Protein AF-R0DVI8-F1 (afdb_monomer)

Organism: NCBI:txid1264675

Foldseek 3Di:
DVVVVVVVVVVVVVVVPPPPPDDDDDDDDDDDDDDDDDDDDDDDDDPDDDDDDDDDDPDPPPVPVVVVVVVVVVVVVVVVVVVVVVCVVVPPPDPDPPDDVVVVVLVVVVPDPPDDPVSVVVSVVVVVVVVVVVVVVVVVVVVVLVVLVVVLVVCCVVPVVSVVCPVVLVVVQVVCVVVVDHDRSVVSSVVVVVVCCVVVVDPDPPPDPPPPPPPPDDPPPPDDPPDDDDDDPVVVVVVVVVVDDD

Secondary structure (DSSP, 8-state):
-HHHHHHHHHHHHHTSS-----PPP------------------------------PPP--TTHHHHHHHHHHHHHHHHHHHHHHHHHHHHHS--------HHHHHHHHHHHSTT--HHHHHHHHHHHHHHHHHHHHHHHHHHHHHHHHHHHHHHTTTT-TTTHHHHHHHHHHHHHHHHTT----HHHHHHHHHHHHHHTTSSPPPP-PPPP---TT--TT--------S---HHHHHHHHHHT---

Solvent-accessible surface area (backbone atoms only — not comparable to full-atom values): 15916 Å² total; per-residue (Å²): 117,73,71,58,56,54,52,52,51,50,57,57,50,64,72,71,71,78,75,81,79,80,80,77,86,89,79,80,90,81,76,90,80,85,85,81,91,81,84,82,89,80,95,81,78,88,86,74,92,78,89,76,91,73,89,79,75,82,85,63,92,70,55,65,60,62,52,48,52,52,48,53,51,51,51,52,50,50,50,51,50,47,54,50,52,51,48,52,60,70,66,47,76,72,83,66,79,78,72,55,68,67,58,53,55,50,49,57,52,70,68,44,90,85,66,50,73,67,58,54,50,51,53,54,49,54,50,51,53,53,52,50,50,53,50,52,53,48,50,50,52,50,52,52,53,53,49,48,50,49,59,54,57,65,44,32,82,82,38,64,68,55,58,80,41,46,67,60,41,54,55,50,49,52,55,34,46,77,71,76,42,86,76,60,64,65,59,47,48,53,51,54,52,50,48,38,38,73,70,60,78,36,78,74,76,75,78,74,71,77,72,87,66,66,92,79,76,64,96,77,74,86,79,80,87,79,84,75,89,70,82,52,71,70,56,58,50,49,55,57,51,68,76,59,78,130

Radius of gyration: 39.24 Å; Cα contacts (8 Å, |Δi|>4): 41; chains: 1; bounding box: 116×64×96 Å

Structure (mmCIF, N/CA/C/O backbone):
data_AF-R0DVI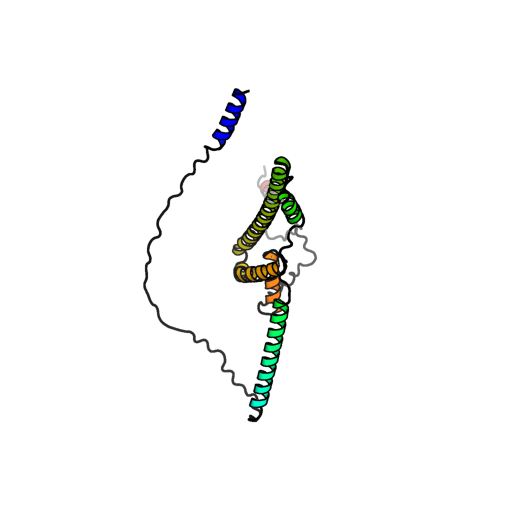8-F1
#
_entry.id   AF-R0DVI8-F1
#
loop_
_atom_site.group_PDB
_atom_site.id
_atom_site.type_symbol
_atom_site.label_atom_id
_atom_site.label_alt_id
_atom_site.label_comp_id
_atom_site.label_asym_id
_atom_site.label_entity_id
_atom_site.label_seq_id
_atom_site.pdbx_PDB_ins_code
_atom_site.Cartn_x
_atom_site.Cartn_y
_atom_site.Cartn_z
_atom_site.occupancy
_atom_site.B_iso_or_equiv
_atom_site.auth_seq_id
_atom_site.auth_comp_id
_atom_site.auth_asym_id
_atom_site.auth_atom_id
_atom_site.pdbx_PDB_model_num
ATOM 1 N N . MET A 1 1 ? 0.263 30.417 42.461 1.00 52.19 1 MET A N 1
ATOM 2 C CA . MET A 1 1 ? 0.107 29.578 41.246 1.00 52.19 1 MET A CA 1
ATOM 3 C C . MET A 1 1 ? -0.269 30.344 39.966 1.00 52.19 1 MET A C 1
ATOM 5 O O . MET A 1 1 ? 0.233 29.986 38.912 1.00 52.19 1 MET A O 1
ATOM 9 N N . LYS A 1 2 ? -1.039 31.446 40.017 1.00 59.38 2 LYS A N 1
ATOM 10 C CA . LYS A 1 2 ? -1.481 32.210 38.820 1.00 59.38 2 LYS A CA 1
ATOM 11 C C . LYS A 1 2 ? -0.360 32.821 37.943 1.00 59.38 2 LYS A C 1
ATOM 13 O O . LYS A 1 2 ? -0.555 33.028 36.753 1.00 59.38 2 LYS A O 1
ATOM 18 N N . LYS A 1 3 ? 0.832 33.076 38.503 1.00 60.03 3 LYS A N 1
ATOM 19 C CA . LYS A 1 3 ? 1.965 33.702 37.784 1.00 60.03 3 LYS A CA 1
ATOM 20 C C . LYS A 1 3 ? 2.716 32.742 36.847 1.00 60.03 3 LYS A C 1
ATOM 22 O O . LYS A 1 3 ? 3.300 33.192 35.868 1.00 60.03 3 LYS A O 1
ATOM 27 N N . TYR A 1 4 ? 2.680 31.438 37.125 1.00 67.00 4 TYR A N 1
ATOM 28 C CA . TYR A 1 4 ? 3.349 30.426 36.299 1.00 67.00 4 TYR A CA 1
ATOM 29 C C . TYR A 1 4 ? 2.488 30.025 35.099 1.00 67.00 4 TYR A C 1
ATOM 31 O O . TYR A 1 4 ? 3.003 29.944 33.991 1.00 67.00 4 TYR A O 1
ATOM 39 N N . ALA A 1 5 ? 1.168 29.923 35.287 1.00 68.75 5 ALA A N 1
ATOM 40 C CA . ALA A 1 5 ? 0.219 29.707 34.195 1.00 68.75 5 ALA A CA 1
ATOM 41 C C . ALA A 1 5 ? 0.246 30.852 33.163 1.00 68.75 5 ALA A C 1
ATOM 43 O O . ALA A 1 5 ? 0.249 30.600 31.965 1.00 68.75 5 ALA A O 1
ATOM 44 N N . SER A 1 6 ? 0.365 32.109 33.609 1.00 70.81 6 SER A N 1
ATOM 45 C CA . SER A 1 6 ? 0.463 33.267 32.706 1.00 70.81 6 SER A CA 1
ATOM 46 C C . SER A 1 6 ? 1.776 33.308 31.909 1.00 70.81 6 SER A C 1
ATOM 48 O O . SER A 1 6 ? 1.771 33.702 30.744 1.00 70.81 6 SER A O 1
ATOM 50 N N . LYS A 1 7 ? 2.893 32.854 32.497 1.00 70.62 7 LYS A N 1
ATOM 51 C CA . LYS A 1 7 ? 4.173 32.728 31.779 1.00 70.62 7 LYS A CA 1
ATOM 52 C C . LYS A 1 7 ? 4.150 31.588 30.762 1.00 70.62 7 LYS A C 1
ATOM 54 O O . LYS A 1 7 ? 4.656 31.777 29.664 1.00 70.62 7 LYS A O 1
ATOM 59 N N . LEU A 1 8 ? 3.524 30.458 31.093 1.00 68.44 8 LEU A N 1
ATOM 60 C CA . LEU A 1 8 ? 3.385 29.331 30.167 1.00 68.44 8 LEU A CA 1
ATOM 61 C C . LEU A 1 8 ? 2.460 29.680 28.990 1.00 68.44 8 LEU A C 1
ATOM 63 O O . LEU A 1 8 ? 2.779 29.374 27.848 1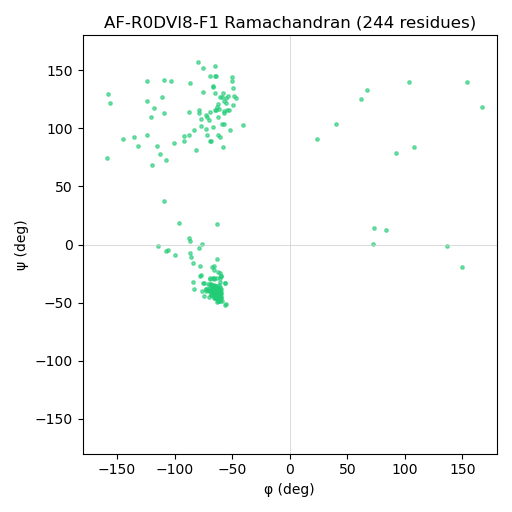.00 68.44 8 LEU A O 1
ATOM 67 N N . LEU A 1 9 ? 1.364 30.400 29.259 1.00 71.12 9 LEU A N 1
ATOM 68 C CA . LEU A 1 9 ? 0.431 30.862 28.231 1.00 71.12 9 LEU A CA 1
ATOM 69 C C . LEU A 1 9 ? 1.071 31.907 27.301 1.00 71.12 9 LEU A C 1
ATOM 71 O O . LEU A 1 9 ? 0.883 31.842 26.093 1.00 71.12 9 LEU A O 1
ATOM 75 N N . ARG A 1 10 ? 1.890 32.828 27.832 1.00 71.06 10 ARG A N 1
ATOM 76 C CA . ARG A 1 10 ? 2.669 33.764 26.999 1.00 71.06 10 ARG A CA 1
ATOM 77 C C . ARG A 1 10 ? 3.742 33.067 26.166 1.00 71.06 10 ARG A C 1
ATOM 79 O O . ARG A 1 10 ? 3.961 33.475 25.036 1.00 71.06 10 ARG A O 1
ATOM 86 N N . PHE A 1 11 ? 4.383 32.026 26.695 1.00 70.50 11 PHE A N 1
ATOM 87 C CA . PHE A 1 11 ? 5.390 31.263 25.954 1.00 70.50 11 PHE A CA 1
ATOM 88 C C . PHE A 1 11 ? 4.766 30.409 24.838 1.00 70.50 11 PHE A C 1
ATOM 90 O O . PHE A 1 11 ? 5.355 30.263 23.773 1.00 70.50 11 PHE A O 1
ATOM 97 N N . LEU A 1 12 ? 3.551 29.892 25.056 1.00 63.81 12 LEU A N 1
ATOM 98 C CA . LEU A 1 12 ? 2.782 29.169 24.041 1.00 63.81 12 LEU A CA 1
ATOM 99 C C . LEU A 1 12 ? 2.212 30.095 22.959 1.00 63.81 12 LEU A C 1
ATOM 101 O O . LEU A 1 12 ? 2.276 29.735 21.791 1.00 63.81 12 LEU A O 1
ATOM 105 N N . LEU A 1 13 ? 1.719 31.291 23.307 1.00 62.50 13 LEU A N 1
ATOM 106 C CA . LEU A 1 13 ? 1.221 32.244 22.303 1.00 62.50 13 LEU A CA 1
ATOM 107 C C . LEU A 1 13 ? 2.340 32.936 21.513 1.00 62.50 13 LEU A C 1
ATOM 109 O O . LEU A 1 13 ? 2.155 33.197 20.331 1.00 62.50 13 LEU A O 1
ATOM 113 N N . ALA A 1 14 ? 3.505 33.197 22.114 1.00 57.44 14 ALA A N 1
ATOM 114 C CA . ALA A 1 14 ? 4.636 33.794 21.396 1.00 57.44 14 ALA A CA 1
ATOM 115 C C . ALA A 1 14 ? 5.235 32.856 20.331 1.00 57.44 14 ALA A C 1
ATOM 117 O O . ALA A 1 14 ? 5.893 33.320 19.414 1.00 57.44 14 ALA A O 1
ATOM 118 N N . ARG A 1 15 ? 4.985 31.542 20.418 1.00 50.91 15 ARG A N 1
ATOM 119 C CA . ARG A 1 15 ? 5.426 30.568 19.407 1.00 50.91 15 ARG A CA 1
ATOM 120 C C . ARG A 1 15 ? 4.440 30.412 18.238 1.00 50.91 15 ARG A C 1
ATOM 122 O O . ARG A 1 15 ? 4.751 29.707 17.292 1.00 50.91 15 ARG A O 1
ATOM 129 N N . VAL A 1 16 ? 3.261 31.034 18.312 1.00 51.94 16 VAL A N 1
ATOM 130 C CA . VAL A 1 16 ? 2.183 30.898 17.312 1.00 51.94 16 VAL A CA 1
ATOM 131 C C . VAL A 1 16 ? 2.059 32.144 16.417 1.00 51.94 16 VAL A C 1
ATOM 133 O O . VAL A 1 16 ? 1.282 32.132 15.473 1.00 51.94 16 VAL A O 1
ATOM 136 N N . VAL A 1 17 ? 2.822 33.215 16.673 1.00 49.25 17 VAL A N 1
ATOM 137 C CA . VAL A 1 17 ? 2.653 34.514 15.982 1.00 49.25 17 VAL A CA 1
ATOM 138 C C . VAL A 1 17 ? 3.852 34.915 15.098 1.00 49.25 17 VAL A C 1
ATOM 140 O O . VAL A 1 17 ? 3.765 35.916 14.405 1.00 49.25 17 VAL A O 1
ATOM 143 N N . ASP A 1 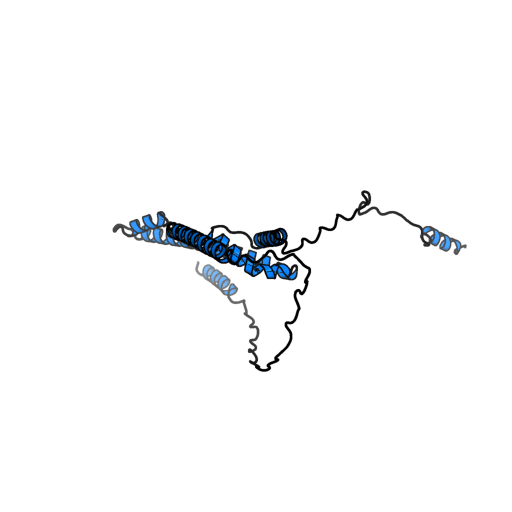18 ? 4.922 34.116 15.027 1.00 45.28 18 ASP A N 1
ATOM 144 C CA . ASP A 1 18 ? 6.109 34.401 14.189 1.00 45.28 18 ASP A CA 1
ATOM 145 C C . ASP A 1 18 ? 6.240 33.467 12.962 1.00 45.28 18 ASP A C 1
ATOM 147 O O . ASP A 1 18 ? 7.343 33.084 12.584 1.00 45.28 18 ASP A O 1
ATOM 151 N N . ASP A 1 19 ? 5.125 33.108 12.321 1.00 39.72 19 ASP A N 1
ATOM 152 C CA . ASP A 1 19 ? 5.135 32.637 10.926 1.00 39.72 19 ASP A CA 1
ATOM 153 C C . ASP A 1 19 ? 4.417 33.687 10.067 1.00 39.72 19 ASP A C 1
ATOM 155 O O . ASP A 1 19 ? 3.237 33.582 9.725 1.00 39.72 19 ASP A O 1
ATOM 159 N N . ASP A 1 20 ? 5.165 34.756 9.794 1.00 39.09 20 ASP A N 1
ATOM 160 C CA . ASP A 1 20 ? 4.888 35.776 8.788 1.00 39.09 20 ASP A CA 1
ATOM 161 C C . ASP A 1 20 ? 4.853 35.097 7.409 1.00 39.09 20 ASP A C 1
ATOM 163 O O . ASP A 1 20 ? 5.875 34.842 6.766 1.00 39.09 20 ASP A O 1
ATOM 167 N N . ALA A 1 21 ? 3.647 34.706 7.005 1.00 44.53 21 ALA A N 1
ATOM 168 C CA . ALA A 1 21 ? 3.348 34.164 5.693 1.00 44.53 21 ALA A CA 1
ATOM 169 C C . ALA A 1 21 ? 3.502 35.273 4.642 1.00 44.53 21 ALA A C 1
ATOM 171 O O . ALA A 1 21 ? 2.553 35.984 4.313 1.00 44.53 21 ALA A O 1
ATOM 172 N N . GLY A 1 22 ? 4.720 35.405 4.117 1.00 37.09 22 GLY A N 1
ATOM 173 C CA . GLY A 1 22 ? 5.004 36.152 2.899 1.00 37.09 22 GLY A CA 1
ATOM 174 C C . GLY A 1 22 ? 4.281 35.528 1.702 1.00 37.09 22 GLY A C 1
ATOM 175 O O . GLY A 1 22 ? 4.619 34.435 1.252 1.00 37.09 22 GLY A O 1
ATOM 176 N N . ASP A 1 23 ? 3.280 36.250 1.219 1.00 53.44 23 ASP A N 1
ATOM 177 C CA . ASP A 1 23 ? 2.459 35.995 0.035 1.00 53.44 23 ASP A CA 1
ATOM 178 C C . ASP A 1 23 ? 3.321 35.956 -1.252 1.00 53.44 23 ASP A C 1
ATOM 180 O O . ASP A 1 23 ? 4.062 36.914 -1.506 1.00 53.44 23 ASP A O 1
ATOM 184 N N . PRO A 1 24 ? 3.267 34.911 -2.103 1.00 52.34 24 PRO A N 1
ATOM 185 C CA . PRO A 1 24 ? 3.742 35.022 -3.477 1.00 52.34 24 PRO A CA 1
ATOM 186 C C . PRO A 1 24 ? 2.625 35.561 -4.398 1.00 52.34 24 PRO A C 1
ATOM 188 O O . PRO A 1 24 ? 1.472 35.144 -4.283 1.00 52.34 24 PRO A O 1
ATOM 191 N N . PRO A 1 25 ? 2.947 36.467 -5.340 1.00 46.59 25 PRO A N 1
ATOM 192 C CA . PRO A 1 25 ? 1.958 37.172 -6.147 1.00 46.59 25 PRO A CA 1
ATOM 193 C C . PRO A 1 25 ? 1.190 36.242 -7.094 1.00 46.59 25 PRO A C 1
ATOM 195 O O . PRO A 1 25 ? 1.761 35.401 -7.788 1.00 46.59 25 PRO A O 1
ATOM 198 N N . VAL A 1 26 ? -0.124 36.461 -7.135 1.00 49.66 26 VAL A N 1
ATOM 199 C CA . VAL A 1 26 ? -1.063 35.919 -8.118 1.00 49.66 26 VAL A CA 1
ATOM 200 C C . VAL A 1 26 ? -0.941 36.737 -9.402 1.00 49.66 26 VAL A C 1
ATOM 202 O O . VAL A 1 26 ? -1.290 37.915 -9.399 1.00 49.66 26 VAL A O 1
ATOM 205 N N . ASP A 1 27 ? -0.502 36.105 -10.491 1.00 51.53 27 ASP A N 1
ATOM 206 C CA . ASP A 1 27 ? -0.664 36.631 -11.851 1.00 51.53 27 ASP A CA 1
ATOM 207 C C . ASP A 1 27 ? -1.707 35.796 -12.627 1.00 51.53 27 ASP A C 1
ATOM 209 O O . ASP A 1 27 ? -1.787 34.574 -12.444 1.00 51.53 27 ASP A O 1
ATOM 213 N N . PRO A 1 28 ? -2.553 36.442 -13.451 1.00 56.09 28 PRO A N 1
ATOM 214 C CA . PRO A 1 28 ? -3.774 35.857 -14.006 1.00 56.09 28 PRO A CA 1
ATOM 215 C C . PRO A 1 28 ? -3.522 34.934 -15.215 1.00 56.09 28 PRO A C 1
ATOM 217 O O . PRO A 1 28 ? -2.538 35.109 -15.937 1.00 56.09 28 PRO A O 1
ATOM 220 N N . PRO A 1 29 ? -4.436 33.987 -15.516 1.00 47.09 29 PRO A N 1
ATOM 221 C CA . PRO A 1 29 ? -4.365 33.213 -16.749 1.00 47.09 29 PRO A CA 1
ATOM 222 C C . PRO A 1 29 ? -4.681 34.105 -17.957 1.00 47.09 29 PRO A C 1
ATOM 224 O O . PRO A 1 29 ? -5.803 34.588 -18.121 1.00 47.09 29 PRO A O 1
ATOM 227 N N . ALA A 1 30 ? -3.679 34.308 -18.811 1.00 43.53 30 ALA A N 1
ATOM 228 C CA . ALA A 1 30 ? -3.840 34.928 -20.115 1.00 43.53 30 ALA A CA 1
ATOM 229 C C . ALA A 1 30 ? -4.405 33.916 -21.126 1.00 43.53 30 ALA A C 1
ATOM 231 O O . ALA A 1 30 ? -3.756 32.940 -21.484 1.00 43.53 30 ALA A O 1
ATOM 232 N N . ASP A 1 31 ? -5.632 34.220 -21.532 1.00 43.03 31 ASP A N 1
ATOM 233 C CA . ASP A 1 31 ? -6.161 34.236 -22.895 1.00 43.03 31 ASP A CA 1
ATOM 234 C C . ASP A 1 31 ? -6.196 32.951 -23.745 1.00 43.03 31 ASP A C 1
ATOM 236 O O . ASP A 1 31 ? -5.214 32.272 -24.044 1.00 43.03 31 ASP A O 1
ATOM 240 N N . ILE A 1 32 ? -7.416 32.686 -24.199 1.00 49.09 32 ILE A N 1
ATOM 241 C CA . ILE A 1 32 ? -7.853 31.578 -25.029 1.00 49.09 32 ILE A CA 1
ATOM 242 C C . ILE A 1 32 ? -7.741 32.065 -26.477 1.00 49.09 32 ILE A C 1
ATOM 244 O O . ILE A 1 32 ? -8.684 32.614 -27.040 1.00 49.09 32 ILE A O 1
ATOM 248 N N . GLY A 1 33 ? -6.574 31.866 -27.086 1.00 37.00 33 GLY A N 1
ATOM 249 C CA . GLY A 1 33 ? -6.346 32.125 -28.506 1.00 37.00 33 GLY A CA 1
ATOM 250 C C . GLY A 1 33 ? -6.596 30.880 -29.351 1.00 37.00 33 GLY A C 1
ATOM 251 O O . GLY A 1 33 ? -5.701 30.064 -29.547 1.00 37.00 33 GLY A O 1
ATOM 252 N N . ALA A 1 34 ? -7.818 30.743 -29.861 1.00 46.94 34 ALA A N 1
ATOM 253 C CA . ALA A 1 34 ? -8.118 29.896 -31.008 1.00 46.94 34 ALA A CA 1
ATOM 254 C C . ALA A 1 34 ? -7.402 30.420 -32.271 1.00 46.94 34 ALA A C 1
ATOM 256 O O . ALA A 1 34 ? -7.317 31.635 -32.444 1.00 46.94 34 ALA A O 1
ATOM 257 N N . LEU A 1 35 ? -6.957 29.509 -33.154 1.00 41.72 35 LEU A N 1
ATOM 258 C CA . LEU A 1 35 ? -7.204 29.467 -34.616 1.00 41.72 35 LEU A CA 1
ATOM 259 C C . LEU A 1 35 ? -6.093 28.724 -35.395 1.00 41.72 35 LEU A C 1
ATOM 261 O O . LEU A 1 35 ? -4.909 28.939 -35.159 1.00 41.72 35 LEU A O 1
ATOM 265 N N . GLY A 1 36 ? -6.525 27.935 -36.389 1.00 35.38 36 GLY A N 1
ATOM 266 C CA . GLY A 1 36 ? -5.728 27.394 -37.505 1.00 35.38 36 GLY A CA 1
ATOM 267 C C . GLY A 1 36 ? -5.464 25.896 -37.369 1.00 35.38 36 GLY A C 1
ATOM 268 O O . GLY A 1 36 ? -4.503 25.502 -36.723 1.00 35.38 36 GLY A O 1
ATOM 269 N N . ASP A 1 37 ? -6.363 25.000 -37.781 1.00 43.91 37 ASP A N 1
ATOM 270 C CA . ASP A 1 37 ? -6.618 24.610 -39.183 1.00 43.91 37 ASP A CA 1
ATOM 271 C C . ASP A 1 37 ? -5.336 24.484 -40.021 1.00 43.91 37 ASP A C 1
ATOM 273 O O . ASP A 1 37 ? -4.719 25.471 -40.417 1.00 43.91 37 ASP A O 1
ATOM 277 N N . GLY A 1 38 ? -4.959 23.230 -40.251 1.00 38.12 38 GLY A N 1
ATOM 278 C CA . GLY A 1 38 ? -3.821 22.781 -41.036 1.00 38.12 38 GLY A CA 1
ATOM 279 C C . GLY A 1 38 ? -4.082 21.338 -41.449 1.00 38.12 38 GLY A C 1
ATOM 280 O O . GLY A 1 38 ? -3.576 20.397 -40.847 1.00 38.12 38 GLY A O 1
ATOM 281 N N . SER A 1 39 ? -4.976 21.198 -42.418 1.00 42.09 39 SER A N 1
ATOM 282 C CA . SER A 1 39 ? -5.258 20.000 -43.202 1.00 42.09 39 SER A CA 1
ATOM 283 C C . SER A 1 39 ? -4.012 19.333 -43.807 1.00 42.09 39 SER A C 1
ATOM 285 O O . SER A 1 39 ? -3.174 20.036 -44.367 1.00 42.09 39 SER A O 1
ATOM 287 N N . GLY A 1 40 ? -4.029 17.996 -43.867 1.00 37.16 40 GLY A N 1
ATOM 288 C CA . GLY A 1 40 ? -3.528 17.224 -45.017 1.00 37.16 40 GLY A CA 1
ATOM 289 C C . GLY A 1 40 ? -2.163 16.539 -44.878 1.00 37.16 40 GLY A C 1
ATOM 290 O O . GLY A 1 40 ? -1.225 17.149 -44.383 1.00 37.16 40 GLY A O 1
ATOM 291 N N . ASP A 1 41 ? -2.111 15.309 -45.413 1.00 37.84 41 ASP A N 1
ATOM 292 C CA . ASP A 1 41 ? -0.937 14.495 -45.797 1.00 37.84 41 ASP A CA 1
ATOM 293 C C . ASP A 1 41 ? -0.015 13.999 -44.668 1.00 37.84 41 ASP A C 1
ATOM 295 O O . ASP A 1 41 ? 0.383 14.739 -43.779 1.00 37.84 41 ASP A O 1
ATOM 299 N N . ASP A 1 42 ? 0.425 12.747 -44.576 1.00 41.34 42 ASP A N 1
ATOM 300 C CA . ASP A 1 42 ? 0.357 11.571 -45.440 1.00 41.34 42 ASP A CA 1
ATOM 301 C C . ASP A 1 42 ? 0.518 10.359 -44.506 1.00 41.34 42 ASP A C 1
ATOM 303 O O . ASP A 1 42 ? 1.512 10.247 -43.784 1.00 41.34 42 ASP A O 1
ATOM 307 N N . LEU A 1 43 ? -0.455 9.448 -44.490 1.00 49.03 43 LEU A N 1
ATOM 308 C CA . LEU A 1 43 ? -0.272 8.099 -43.948 1.00 49.03 43 LEU A CA 1
ATOM 309 C C . LEU A 1 43 ? -0.224 7.133 -45.128 1.00 49.03 43 LEU A C 1
ATOM 311 O O . LEU A 1 43 ? -1.173 6.391 -45.354 1.00 49.03 43 LEU A O 1
ATOM 315 N N . ASP A 1 44 ? 0.884 7.161 -45.862 1.00 44.97 44 ASP A N 1
ATOM 316 C CA . ASP A 1 44 ? 1.235 6.131 -46.836 1.00 44.97 44 ASP A CA 1
ATOM 317 C C . ASP A 1 44 ? 2.617 5.580 -46.477 1.00 44.97 44 ASP A C 1
ATOM 319 O O . ASP A 1 44 ? 3.655 6.129 -46.841 1.00 44.97 44 ASP A O 1
ATOM 323 N N . ASP A 1 45 ? 2.620 4.481 -45.722 1.00 40.66 45 ASP A N 1
ATOM 324 C CA . ASP A 1 45 ? 3.778 3.598 -45.612 1.00 40.66 45 ASP A CA 1
ATOM 325 C C . ASP A 1 45 ? 3.325 2.206 -46.102 1.00 40.66 45 ASP A C 1
ATOM 327 O O . ASP A 1 45 ? 2.482 1.566 -45.459 1.00 40.66 45 ASP A O 1
ATOM 331 N N . PRO A 1 46 ? 3.796 1.745 -47.278 1.00 45.28 46 PRO A N 1
ATOM 332 C CA . PRO A 1 46 ? 3.302 0.535 -47.921 1.00 45.28 46 PRO A CA 1
ATOM 333 C C . PRO A 1 46 ? 3.879 -0.712 -47.243 1.00 45.28 46 PRO A C 1
ATOM 335 O O . PRO A 1 46 ? 5.013 -1.126 -47.491 1.00 45.28 46 PRO A O 1
ATOM 338 N N . ILE A 1 47 ? 3.074 -1.366 -46.407 1.00 45.12 47 ILE A N 1
ATOM 339 C CA . ILE A 1 47 ? 3.368 -2.720 -45.933 1.00 45.12 47 ILE A CA 1
ATOM 340 C C . ILE A 1 47 ? 2.883 -3.723 -46.986 1.00 45.12 47 ILE A C 1
ATOM 342 O O . ILE A 1 47 ? 1.720 -4.112 -47.001 1.00 45.12 47 ILE A O 1
ATOM 346 N N . GLY A 1 48 ? 3.828 -4.180 -47.810 1.00 38.88 48 GLY A N 1
ATOM 347 C CA . GLY A 1 48 ? 3.923 -5.587 -48.206 1.00 38.88 48 GLY A CA 1
ATOM 348 C C . GLY A 1 48 ? 3.212 -6.011 -49.488 1.00 38.88 48 GLY A C 1
ATOM 349 O O . GLY A 1 48 ? 2.216 -6.721 -49.420 1.00 38.88 48 GLY A O 1
ATOM 350 N N . ASP A 1 49 ? 3.820 -5.714 -50.637 1.00 48.22 49 ASP A N 1
ATOM 351 C CA . ASP A 1 49 ? 3.684 -6.557 -51.829 1.00 48.22 49 ASP A CA 1
ATOM 352 C C . ASP A 1 49 ? 4.938 -7.441 -51.949 1.00 48.22 49 ASP A C 1
ATOM 354 O O . ASP A 1 49 ? 5.950 -7.061 -52.537 1.00 48.22 49 ASP A O 1
ATOM 358 N N . LEU A 1 50 ? 4.901 -8.599 -51.283 1.00 43.19 50 LEU A N 1
ATOM 359 C CA . LEU A 1 50 ? 5.808 -9.717 -51.540 1.00 43.19 50 LEU A CA 1
ATOM 360 C C . LEU A 1 50 ? 4.947 -10.870 -52.055 1.00 43.19 50 LEU A C 1
ATOM 362 O O . LEU A 1 50 ? 4.483 -11.716 -51.291 1.00 43.19 50 LEU A O 1
ATOM 366 N N . VAL A 1 51 ? 4.702 -10.847 -53.362 1.00 48.56 51 VAL A N 1
ATOM 367 C CA . VAL A 1 51 ? 4.189 -11.986 -54.120 1.00 48.56 51 VAL A CA 1
ATOM 368 C C . VAL A 1 51 ? 5.359 -12.941 -54.347 1.00 48.56 51 VAL A C 1
ATOM 370 O O . VAL A 1 51 ? 6.246 -12.637 -55.140 1.00 48.56 51 VAL A O 1
ATOM 373 N N . ASP A 1 52 ? 5.371 -14.080 -53.656 1.00 43.19 52 ASP A N 1
ATOM 374 C CA . ASP A 1 52 ? 6.160 -15.243 -54.077 1.00 43.19 52 ASP A CA 1
ATOM 375 C C . ASP A 1 52 ? 5.410 -16.544 -53.736 1.00 43.19 52 ASP A C 1
ATOM 377 O O . ASP A 1 52 ? 5.417 -17.043 -52.612 1.00 43.19 52 ASP A O 1
ATOM 381 N N . ASP A 1 53 ? 4.635 -16.957 -54.738 1.00 51.50 53 ASP A N 1
ATOM 382 C CA . ASP A 1 53 ? 4.205 -18.296 -55.155 1.00 51.50 53 ASP A CA 1
ATOM 383 C C . ASP A 1 53 ? 4.185 -19.441 -54.110 1.00 51.50 53 ASP A C 1
ATOM 385 O O . ASP A 1 53 ? 5.120 -20.232 -53.974 1.00 51.50 53 ASP A O 1
ATOM 389 N N . GLU A 1 54 ? 3.038 -19.614 -53.440 1.00 51.78 54 GLU A N 1
ATOM 390 C CA . GLU A 1 54 ? 2.670 -20.860 -52.754 1.00 51.78 54 GLU A CA 1
ATOM 391 C C . GLU A 1 54 ? 1.491 -21.514 -53.510 1.00 51.78 54 GLU A C 1
ATOM 393 O O . GLU A 1 54 ? 0.481 -20.846 -53.766 1.00 51.78 54 GLU A O 1
ATOM 398 N N . PRO A 1 55 ? 1.572 -22.802 -53.907 1.00 49.06 55 PRO A N 1
ATOM 399 C CA . PRO A 1 55 ? 0.557 -23.422 -54.750 1.00 49.06 55 PRO A CA 1
ATOM 400 C C . PRO A 1 55 ? -0.782 -23.502 -54.015 1.00 49.06 55 PRO A C 1
ATOM 402 O O . PRO A 1 55 ? -0.946 -24.215 -53.024 1.00 49.06 55 PRO A O 1
ATOM 405 N N . THR A 1 56 ? -1.765 -22.782 -54.546 1.00 52.72 56 THR A N 1
ATOM 406 C CA . THR A 1 56 ? -3.147 -22.752 -54.069 1.00 52.72 56 THR A CA 1
ATOM 407 C C . THR A 1 56 ? -3.762 -24.155 -54.167 1.00 52.72 56 THR A C 1
ATOM 409 O O . THR A 1 56 ? -3.923 -24.675 -55.274 1.00 52.72 56 THR A O 1
ATOM 412 N N . PRO A 1 57 ? -4.163 -24.804 -53.056 1.00 53.06 57 PRO A N 1
ATOM 413 C CA . PRO A 1 57 ? -5.008 -25.984 -53.156 1.00 53.06 57 PRO A CA 1
ATOM 414 C C . PRO A 1 57 ? -6.404 -25.556 -53.642 1.00 53.06 57 PRO A C 1
ATOM 416 O O . PRO A 1 57 ? -6.881 -24.480 -53.267 1.00 53.06 57 PRO A O 1
ATOM 419 N N . PRO A 1 58 ? -7.095 -26.376 -54.454 1.00 46.03 58 PRO A N 1
ATOM 420 C CA . PRO A 1 58 ? -8.393 -26.011 -54.999 1.00 46.03 58 PRO A CA 1
ATOM 421 C C . PRO A 1 58 ? -9.376 -25.731 -53.860 1.00 46.03 58 PRO A C 1
ATOM 423 O O . PRO A 1 58 ? -9.556 -26.545 -52.948 1.00 46.03 58 PRO A O 1
ATOM 426 N N . VAL A 1 59 ? -10.005 -24.556 -53.920 1.00 47.81 59 VAL A N 1
ATOM 427 C CA . VAL A 1 59 ? -11.020 -24.098 -52.972 1.00 47.81 59 VAL A CA 1
ATOM 428 C C . VAL A 1 59 ? -12.212 -25.051 -53.042 1.00 47.81 59 VAL A C 1
ATOM 430 O O . VAL A 1 59 ? -13.106 -24.929 -53.874 1.00 47.81 59 VAL A O 1
ATOM 433 N N . SER A 1 60 ? -12.217 -26.036 -52.148 1.00 47.53 60 SER A N 1
ATOM 434 C CA . SER A 1 60 ? -13.403 -26.821 -51.841 1.00 47.53 60 SER A CA 1
ATOM 435 C C . SER A 1 60 ? -14.373 -25.916 -51.086 1.00 47.53 60 SER A C 1
ATOM 437 O O . SER A 1 60 ? -14.176 -25.623 -49.905 1.00 47.53 60 SER A O 1
ATOM 439 N N . ALA A 1 61 ? -15.446 -25.501 -51.758 1.00 54.09 61 ALA A N 1
ATOM 440 C CA . ALA A 1 61 ? -16.562 -24.722 -51.215 1.00 54.09 61 ALA A CA 1
ATOM 441 C C . ALA A 1 61 ? -17.365 -25.445 -50.102 1.00 54.09 61 ALA A C 1
ATOM 443 O O . ALA A 1 61 ? -18.488 -25.062 -49.799 1.00 54.09 61 ALA A O 1
ATOM 444 N N . ARG A 1 62 ? -16.800 -26.492 -49.481 1.00 53.34 62 ARG A N 1
ATOM 445 C CA . ARG A 1 62 ? -17.392 -27.262 -48.375 1.00 53.34 62 ARG A CA 1
ATOM 446 C C . ARG A 1 62 ? -16.736 -27.003 -47.009 1.00 53.34 62 ARG A C 1
ATOM 448 O O . ARG A 1 62 ? -17.237 -27.497 -46.016 1.00 53.34 62 ARG A O 1
ATOM 455 N N . ARG A 1 63 ? -15.647 -26.218 -46.925 1.00 55.22 63 ARG A N 1
ATOM 456 C CA . ARG A 1 63 ? -14.961 -25.893 -45.645 1.00 55.22 63 ARG A CA 1
ATOM 457 C C . ARG A 1 63 ? -15.543 -24.694 -44.881 1.00 55.22 63 ARG A C 1
ATOM 459 O O . ARG A 1 63 ? -15.140 -24.447 -43.744 1.00 55.22 63 ARG A O 1
ATOM 466 N N . GLY A 1 64 ? -16.444 -23.928 -45.498 1.00 57.00 64 GLY A N 1
ATOM 467 C CA . GLY A 1 64 ? -17.057 -22.747 -44.881 1.00 57.00 64 GLY A CA 1
ATOM 468 C C . GLY A 1 64 ? -18.027 -23.098 -43.753 1.00 57.00 64 GLY A C 1
ATOM 469 O O . GLY A 1 64 ? -18.027 -22.417 -42.730 1.00 57.00 64 GLY A O 1
ATOM 470 N N . ASP A 1 65 ? -18.782 -24.186 -43.910 1.00 62.72 65 ASP A N 1
ATOM 471 C CA . ASP A 1 65 ? -19.755 -24.630 -42.908 1.00 62.72 65 ASP A CA 1
ATOM 472 C C . ASP A 1 65 ? -19.064 -25.275 -41.699 1.00 62.72 65 ASP A C 1
ATOM 474 O O . ASP A 1 65 ? -19.322 -24.846 -40.579 1.00 62.72 65 ASP A O 1
ATOM 478 N N . ASP A 1 66 ? -18.069 -26.149 -41.901 1.00 72.38 66 ASP A N 1
ATOM 479 C CA . ASP A 1 66 ? -17.284 -26.743 -40.799 1.00 72.38 66 ASP A CA 1
ATOM 480 C C . ASP A 1 66 ? -16.543 -25.685 -39.960 1.00 72.38 66 ASP A C 1
ATOM 482 O O . ASP A 1 66 ? -16.413 -25.798 -38.739 1.00 72.38 66 ASP A O 1
ATOM 486 N N . SER A 1 67 ? -16.040 -24.627 -40.607 1.00 69.06 67 SER A N 1
ATOM 487 C CA . SER A 1 67 ? -15.332 -23.539 -39.920 1.00 69.06 67 SER A CA 1
ATOM 488 C C . SER A 1 67 ? -16.293 -22.660 -39.118 1.00 69.06 67 SER A C 1
ATOM 490 O O . SER A 1 67 ? -15.966 -22.252 -38.004 1.00 69.06 67 SER A O 1
ATOM 492 N N . ARG A 1 68 ? -17.491 -22.396 -39.654 1.00 78.75 68 ARG A N 1
ATOM 493 C CA . ARG A 1 68 ? -18.552 -21.648 -38.963 1.00 78.75 68 ARG A CA 1
ATOM 494 C C . ARG A 1 68 ? -19.146 -22.440 -37.807 1.00 78.75 68 ARG A C 1
ATOM 496 O O . ARG A 1 68 ? -19.352 -21.872 -36.742 1.00 78.75 68 ARG A O 1
ATOM 503 N N . GLU A 1 69 ? -19.354 -23.740 -37.976 1.00 80.62 69 GLU A N 1
ATOM 504 C CA . GLU A 1 69 ? -19.844 -24.622 -36.916 1.00 80.62 69 GLU A CA 1
ATOM 505 C C . GLU A 1 69 ? -18.808 -24.772 -35.792 1.00 80.62 69 GLU A C 1
ATOM 507 O O . GLU A 1 69 ? -19.148 -24.727 -34.608 1.00 80.62 69 GLU A O 1
ATOM 512 N N . ARG A 1 70 ? -17.514 -24.834 -36.137 1.00 81.56 70 ARG A N 1
ATOM 513 C CA . ARG A 1 70 ? -16.423 -24.806 -35.153 1.00 81.56 70 ARG A CA 1
ATOM 514 C C . ARG A 1 70 ? -16.348 -23.478 -34.396 1.00 81.56 70 ARG A C 1
ATOM 516 O O . ARG A 1 70 ? -16.119 -23.501 -33.189 1.00 81.56 70 ARG A O 1
ATOM 523 N N . LEU A 1 71 ? -16.549 -22.346 -35.074 1.00 84.25 71 LEU A N 1
ATOM 524 C CA . LEU A 1 71 ? -16.610 -21.029 -34.431 1.00 84.25 71 LEU A CA 1
ATOM 525 C C . LEU A 1 71 ? -17.831 -20.908 -33.515 1.00 84.25 71 LEU A C 1
ATOM 527 O O . LEU A 1 71 ? -17.666 -20.546 -32.356 1.00 84.25 71 LEU A O 1
ATOM 531 N N . ALA A 1 72 ? -19.014 -21.319 -33.972 1.00 85.75 72 ALA A N 1
ATOM 532 C CA . ALA A 1 72 ? -20.232 -21.323 -33.161 1.00 85.75 72 ALA A CA 1
ATOM 533 C C . ALA A 1 72 ? -20.094 -22.215 -31.912 1.00 85.75 72 ALA A C 1
ATOM 535 O O . ALA A 1 72 ? -20.540 -21.852 -30.824 1.00 85.75 72 ALA A O 1
ATOM 536 N N . ARG A 1 73 ? -19.418 -23.366 -32.035 1.00 87.06 73 ARG A N 1
ATOM 537 C CA . ARG A 1 73 ? -19.126 -24.250 -30.897 1.00 87.06 73 ARG A CA 1
ATOM 538 C C . ARG A 1 73 ? -18.150 -23.619 -29.902 1.00 87.06 73 ARG A C 1
ATOM 540 O O . ARG A 1 73 ? -18.361 -23.741 -28.698 1.00 87.06 73 ARG A O 1
ATOM 547 N N . LEU A 1 74 ? -17.110 -22.941 -30.389 1.00 87.12 74 LEU A N 1
ATOM 548 C CA . LEU A 1 74 ? -16.164 -22.211 -29.540 1.00 87.12 74 LEU A CA 1
ATOM 549 C C . LEU A 1 74 ? -16.835 -21.021 -28.842 1.00 87.12 74 LEU A C 1
ATOM 551 O O . LEU A 1 74 ? -16.585 -20.787 -27.664 1.00 87.12 74 LEU A O 1
ATOM 555 N N . GLU A 1 75 ? -17.719 -20.299 -29.529 1.00 90.50 75 GLU A N 1
ATOM 556 C CA . GLU A 1 75 ? -18.499 -19.203 -28.944 1.00 90.50 75 GLU A CA 1
ATOM 557 C C . GLU A 1 75 ? -19.435 -19.704 -27.839 1.00 90.50 75 GLU A C 1
ATOM 559 O O . GLU A 1 75 ? -19.462 -19.117 -26.756 1.00 90.50 75 GLU A O 1
ATOM 564 N N . ALA A 1 76 ? -20.118 -20.832 -28.059 1.00 88.12 76 ALA A N 1
ATOM 565 C CA . ALA A 1 76 ? -20.959 -21.464 -27.045 1.00 88.12 76 ALA A CA 1
ATOM 566 C C . ALA A 1 76 ? -20.152 -21.931 -25.818 1.00 88.12 76 ALA A C 1
ATOM 568 O O . ALA A 1 76 ? -20.608 -21.791 -24.681 1.00 88.12 76 ALA A O 1
ATOM 569 N N . GLU A 1 77 ? -18.938 -22.450 -26.021 1.00 87.31 77 GLU A N 1
ATOM 570 C CA . GLU A 1 77 ? -18.047 -22.860 -24.930 1.00 87.31 77 GLU A CA 1
ATOM 571 C C . GLU A 1 77 ? -17.518 -21.654 -24.138 1.00 87.31 77 GLU A C 1
ATOM 573 O O . GLU A 1 77 ? -17.506 -21.673 -22.905 1.00 87.31 77 GLU A O 1
ATOM 578 N N . VAL A 1 78 ? -17.167 -20.562 -24.824 1.00 92.00 78 VAL A N 1
ATOM 579 C CA . VAL A 1 78 ? -16.769 -19.299 -24.184 1.00 92.00 78 VAL A CA 1
ATOM 580 C C . VAL A 1 78 ? -17.934 -18.684 -23.411 1.00 92.00 78 VAL A C 1
ATOM 582 O O . VAL A 1 78 ? -17.731 -18.187 -22.301 1.00 92.00 78 VAL A O 1
ATOM 585 N N . GLU A 1 79 ? -19.153 -18.716 -23.949 1.00 91.38 79 GLU A N 1
ATOM 586 C CA . GLU A 1 79 ? -20.337 -18.223 -23.244 1.00 91.38 79 GLU A CA 1
ATOM 587 C C . GLU A 1 79 ? -20.646 -19.073 -22.004 1.00 91.38 79 GLU A C 1
ATOM 589 O O . GLU A 1 79 ? -20.901 -18.522 -20.930 1.00 91.38 79 GLU A O 1
ATOM 594 N N . ALA A 1 80 ? -20.544 -20.402 -22.103 1.00 88.69 80 ALA A N 1
ATOM 595 C CA . ALA A 1 80 ? -20.708 -21.300 -20.962 1.00 88.69 80 ALA A CA 1
ATOM 596 C C . ALA A 1 80 ? -19.646 -21.049 -19.876 1.00 88.69 80 ALA A C 1
ATOM 598 O O . ALA A 1 80 ? -19.981 -20.967 -18.691 1.00 88.69 80 ALA A O 1
ATOM 599 N N . ALA A 1 81 ? -18.385 -20.853 -20.271 1.00 89.75 81 ALA A N 1
ATOM 600 C CA . ALA A 1 81 ? -17.298 -20.524 -19.353 1.00 89.75 81 ALA A CA 1
ATOM 601 C C . ALA A 1 81 ? -17.503 -19.159 -18.676 1.00 89.75 81 ALA A C 1
ATOM 603 O O . ALA A 1 81 ? -17.287 -19.038 -17.469 1.00 89.75 81 ALA A O 1
ATOM 604 N N . LYS A 1 82 ? -17.977 -18.147 -19.418 1.00 89.94 82 LYS A N 1
ATOM 605 C CA . LYS A 1 82 ? -18.330 -16.830 -18.861 1.00 89.94 82 LYS A CA 1
ATOM 606 C C . LYS A 1 82 ? -19.462 -16.940 -17.848 1.00 89.94 82 LYS A C 1
ATOM 608 O O . LYS A 1 82 ? -19.301 -16.476 -16.726 1.00 89.94 82 LYS A O 1
ATOM 613 N N . ARG A 1 83 ? -20.552 -17.639 -18.184 1.00 88.06 83 ARG A N 1
ATOM 614 C CA . ARG A 1 83 ? -21.667 -17.860 -17.248 1.00 88.06 83 ARG A CA 1
ATOM 615 C C . ARG A 1 83 ? -21.222 -18.608 -15.995 1.00 88.06 83 ARG A C 1
ATOM 617 O O . ARG A 1 83 ? -21.661 -18.274 -14.900 1.00 88.06 83 ARG A O 1
ATOM 624 N N . TYR A 1 84 ? -20.335 -19.593 -16.129 1.00 88.94 84 TYR A N 1
ATOM 625 C CA . TYR A 1 84 ? -19.764 -20.290 -14.978 1.00 88.94 84 TYR A CA 1
ATOM 626 C C . TYR A 1 84 ? -18.897 -19.364 -14.110 1.00 88.94 84 TYR A C 1
ATOM 628 O O . TYR A 1 84 ? -19.035 -19.372 -12.888 1.00 88.94 84 TYR A O 1
ATOM 636 N N . ALA A 1 85 ? -18.050 -18.530 -14.719 1.00 87.25 85 ALA A N 1
ATOM 637 C CA . ALA A 1 85 ? -17.224 -17.557 -14.004 1.00 87.25 85 ALA A CA 1
ATOM 638 C C . ALA A 1 85 ? -18.066 -16.481 -13.295 1.00 87.25 85 ALA A C 1
ATOM 640 O O . ALA A 1 85 ? -17.797 -16.159 -12.136 1.00 87.25 85 ALA A O 1
ATOM 641 N N . ASP A 1 86 ? -19.112 -15.977 -13.949 1.00 85.00 86 ASP A N 1
ATOM 642 C CA . ASP A 1 86 ? -20.046 -15.008 -13.372 1.00 85.00 86 ASP A CA 1
ATOM 643 C C . ASP A 1 86 ? -20.852 -15.628 -12.224 1.00 85.00 86 ASP A C 1
ATOM 645 O O . ASP A 1 86 ? -21.003 -15.014 -11.168 1.00 85.00 86 ASP A O 1
ATOM 649 N N . ASN A 1 87 ? -21.294 -16.882 -12.371 1.00 86.44 87 ASN A N 1
ATOM 650 C CA . ASN A 1 87 ? -21.943 -17.625 -11.292 1.00 86.44 87 ASN A CA 1
ATOM 651 C C . ASN A 1 87 ? -20.996 -17.868 -10.118 1.00 86.44 87 ASN A C 1
ATOM 653 O O . ASN A 1 87 ? -21.419 -17.726 -8.974 1.00 86.44 87 ASN A O 1
ATOM 657 N N . LEU A 1 88 ? -19.725 -18.194 -10.365 1.00 83.75 88 LEU A N 1
ATOM 658 C CA . LEU A 1 88 ? -18.734 -18.371 -9.305 1.00 83.75 88 LEU A CA 1
ATOM 659 C C . LEU A 1 88 ? -18.473 -17.052 -8.569 1.00 83.75 88 LEU A C 1
ATOM 661 O O . LEU A 1 88 ? -18.407 -17.041 -7.342 1.00 83.75 88 LEU A O 1
ATOM 665 N N . ARG A 1 89 ? -18.393 -15.938 -9.302 1.00 80.31 89 ARG A N 1
ATOM 666 C CA . ARG A 1 89 ? -18.211 -14.597 -8.736 1.00 80.31 89 ARG A CA 1
ATOM 667 C C . ARG A 1 89 ? -19.423 -14.129 -7.930 1.00 80.31 89 ARG A C 1
ATOM 669 O O . ARG A 1 89 ? -19.237 -13.533 -6.876 1.00 80.31 89 ARG A O 1
ATOM 676 N N . ASN A 1 90 ? -20.636 -14.425 -8.391 1.00 78.62 90 ASN A N 1
ATOM 677 C CA . ASN A 1 90 ? -21.873 -14.090 -7.679 1.00 78.62 90 ASN A CA 1
ATOM 678 C C . ASN A 1 90 ? -22.167 -15.046 -6.511 1.00 78.62 90 ASN A C 1
ATOM 680 O O . ASN A 1 90 ? -22.821 -14.648 -5.551 1.00 78.62 90 ASN A O 1
ATOM 684 N N . SER A 1 91 ? -21.687 -16.292 -6.576 1.00 75.69 91 SER A N 1
ATOM 685 C CA . SER A 1 91 ? -21.843 -17.283 -5.500 1.00 75.69 91 SER A CA 1
ATOM 686 C C . SER A 1 91 ? -20.782 -17.149 -4.416 1.00 75.69 91 SER A C 1
ATOM 688 O O . SER A 1 91 ? -20.950 -17.716 -3.338 1.00 75.69 91 SER A O 1
ATOM 690 N N . GLN A 1 92 ? -19.685 -16.432 -4.675 1.00 73.62 92 GLN A N 1
ATOM 691 C CA . GLN A 1 92 ? -18.716 -16.117 -3.641 1.00 73.62 92 GLN A CA 1
ATOM 692 C C . GLN A 1 92 ? -19.346 -15.052 -2.732 1.00 73.62 92 GLN A C 1
ATOM 694 O O . GLN A 1 92 ? -19.571 -13.930 -3.192 1.00 73.62 92 GLN A O 1
ATOM 699 N N . PRO A 1 93 ? -19.676 -15.371 -1.466 1.00 57.78 93 PRO A N 1
ATOM 700 C CA . PRO A 1 93 ? -20.195 -14.364 -0.557 1.00 57.78 93 PRO A CA 1
ATOM 701 C C . PRO A 1 93 ? -19.160 -13.245 -0.479 1.00 57.78 93 PRO A C 1
ATOM 703 O O . PRO A 1 93 ? -17.988 -13.499 -0.186 1.00 57.78 93 PRO A O 1
ATOM 706 N N . ALA A 1 94 ? -19.584 -12.016 -0.790 1.00 61.72 94 ALA A N 1
ATOM 707 C CA . ALA A 1 94 ? -18.751 -10.846 -0.566 1.00 61.72 94 ALA A CA 1
ATOM 708 C C . ALA A 1 94 ? -18.232 -10.924 0.878 1.00 61.72 94 ALA A C 1
ATOM 710 O O . ALA A 1 94 ? -19.024 -11.260 1.765 1.00 61.72 94 ALA A O 1
ATOM 711 N N . PRO A 1 95 ? -16.934 -10.680 1.133 1.00 58.84 95 PRO A N 1
ATOM 712 C CA . PRO A 1 95 ? -16.407 -10.703 2.486 1.00 58.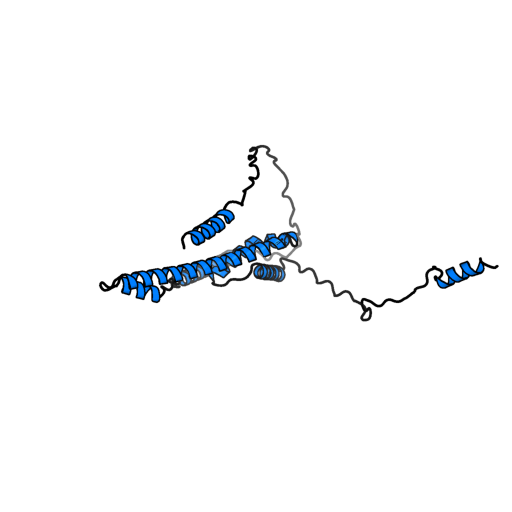84 95 PRO A CA 1
ATOM 713 C C . PRO A 1 95 ? -17.209 -9.692 3.300 1.00 58.84 95 PRO A C 1
ATOM 715 O O . PRO A 1 95 ? -17.057 -8.483 3.133 1.00 58.84 95 PRO A O 1
ATOM 718 N N . SER A 1 96 ? -18.124 -10.187 4.133 1.00 57.25 96 SER A N 1
ATOM 719 C CA . SER A 1 96 ? -18.859 -9.338 5.054 1.00 57.25 96 SER A CA 1
ATOM 720 C C . SER A 1 96 ? -17.808 -8.640 5.910 1.00 57.25 96 SER A C 1
ATOM 722 O O . SER A 1 96 ? -16.924 -9.347 6.415 1.00 57.25 96 SER A O 1
ATOM 724 N N . PRO A 1 97 ? -17.856 -7.306 6.078 1.00 60.69 97 PRO A N 1
ATOM 725 C CA . PRO A 1 97 ? -16.957 -6.641 7.007 1.00 60.69 97 PRO A CA 1
ATOM 726 C C . PRO A 1 97 ? -17.120 -7.359 8.343 1.00 60.69 97 PRO A C 1
ATOM 728 O O . PRO A 1 97 ? -18.232 -7.430 8.865 1.00 60.69 97 PRO A O 1
ATOM 731 N N . GLN A 1 98 ? -16.052 -8.005 8.820 1.00 60.81 98 GLN A N 1
ATOM 732 C CA . GLN A 1 98 ? -16.092 -8.742 10.075 1.00 60.81 98 GLN A CA 1
ATOM 733 C C . GLN A 1 98 ? -16.483 -7.737 11.151 1.00 60.81 98 GLN A C 1
ATOM 735 O O . GLN A 1 98 ? -15.698 -6.858 11.502 1.00 60.81 98 GLN A O 1
ATOM 740 N N . ALA A 1 99 ? -17.738 -7.800 11.591 1.00 68.62 99 ALA A N 1
ATOM 741 C CA . ALA A 1 99 ? -18.225 -6.935 12.641 1.00 68.62 99 ALA A CA 1
ATOM 742 C C . ALA A 1 99 ? -17.406 -7.257 13.890 1.00 68.62 99 ALA A C 1
ATOM 744 O O . ALA A 1 99 ? -17.363 -8.412 14.316 1.00 68.62 99 ALA A O 1
ATOM 745 N N . ASP A 1 100 ? -16.711 -6.251 14.419 1.00 80.44 100 ASP A N 1
ATOM 746 C CA . ASP A 1 100 ? -15.844 -6.405 15.582 1.00 80.44 100 ASP A CA 1
ATOM 747 C C . ASP A 1 100 ? -16.690 -6.966 16.745 1.00 80.44 100 ASP A C 1
ATOM 749 O O . ASP A 1 100 ? -17.639 -6.298 17.177 1.00 80.44 100 ASP A O 1
ATOM 753 N N . PRO A 1 101 ? -16.426 -8.192 17.238 1.00 84.69 101 PRO A N 1
ATOM 754 C CA . PRO A 1 101 ? -17.256 -8.825 18.266 1.00 84.69 101 PRO A CA 1
ATOM 755 C C . PRO A 1 101 ? -17.306 -7.995 19.555 1.00 84.69 101 PRO A C 1
ATOM 757 O O . PRO A 1 101 ? -18.300 -8.023 20.279 1.00 84.69 101 PRO A O 1
ATOM 760 N N . GLU A 1 102 ? -16.266 -7.201 19.817 1.00 85.06 102 GLU A N 1
ATOM 761 C CA . GLU A 1 102 ? -16.230 -6.261 20.937 1.00 85.06 102 GLU A CA 1
ATOM 762 C C . GLU A 1 102 ? -17.198 -5.085 20.743 1.00 85.06 102 GLU A C 1
ATOM 764 O O . GLU A 1 102 ? -17.801 -4.611 21.703 1.00 85.06 102 GLU A O 1
ATOM 769 N N . PHE A 1 103 ? -17.407 -4.623 19.506 1.00 87.25 103 PHE A N 1
ATOM 770 C CA . PHE A 1 103 ? -18.390 -3.575 19.222 1.00 87.25 103 PHE A CA 1
ATOM 771 C C . PHE A 1 103 ? -19.822 -4.051 19.505 1.00 87.25 103 PHE A C 1
ATOM 773 O O . PHE A 1 103 ? -20.604 -3.303 20.093 1.00 87.25 103 PHE A O 1
ATOM 780 N N . GLN A 1 104 ? -20.142 -5.299 19.146 1.00 87.81 104 GLN A N 1
ATOM 781 C CA . GLN A 1 104 ? -21.460 -5.898 19.394 1.00 87.81 104 GLN A CA 1
ATOM 782 C C . GLN A 1 104 ? -21.740 -6.049 20.895 1.00 87.81 104 GLN A C 1
ATOM 784 O O . GLN A 1 104 ? -22.791 -5.625 21.370 1.00 87.81 104 GLN A O 1
ATOM 789 N N . ARG A 1 105 ? -20.765 -6.556 21.661 1.00 86.94 105 ARG A N 1
ATOM 790 C CA . ARG A 1 105 ? -20.862 -6.682 23.128 1.00 86.94 105 ARG A CA 1
ATOM 791 C C . ARG A 1 105 ? -21.084 -5.338 23.814 1.00 86.94 105 ARG A C 1
ATOM 793 O O . ARG A 1 105 ? -21.903 -5.224 24.722 1.00 86.94 105 ARG A O 1
ATOM 800 N N . GLU A 1 106 ? -20.370 -4.305 23.380 1.00 86.94 106 GLU A N 1
ATOM 801 C CA . GLU A 1 106 ? -20.558 -2.950 23.899 1.00 86.94 106 GLU A CA 1
ATOM 802 C C . GLU A 1 106 ? -21.911 -2.351 23.513 1.00 86.94 106 GLU A C 1
ATOM 804 O O . GLU A 1 106 ? -22.478 -1.586 24.288 1.00 86.94 106 GLU A O 1
ATOM 809 N N . GLU A 1 107 ? -22.433 -2.663 22.327 1.00 86.88 107 GLU A N 1
ATOM 810 C CA . GLU A 1 107 ? -23.754 -2.203 21.897 1.00 86.88 107 GLU A CA 1
ATOM 811 C C . GLU A 1 107 ? -24.872 -2.867 22.710 1.00 86.88 107 GLU A C 1
ATOM 813 O O . GLU A 1 107 ? -25.781 -2.182 23.180 1.00 86.88 107 GLU A O 1
ATOM 818 N N . GLU A 1 108 ? -24.772 -4.174 22.951 1.00 86.94 108 GLU A N 1
ATOM 819 C CA . GLU A 1 108 ? -25.660 -4.899 23.864 1.00 86.94 108 GLU A CA 1
ATOM 820 C C . GLU A 1 108 ? -25.573 -4.339 25.283 1.00 86.94 108 GLU A C 1
ATOM 822 O O . GLU A 1 108 ? -26.601 -4.134 25.933 1.00 86.94 108 GLU A O 1
ATOM 827 N N . ARG A 1 109 ? -24.358 -4.008 25.740 1.00 87.00 109 ARG A N 1
ATOM 828 C CA . ARG A 1 109 ? -24.161 -3.367 27.037 1.00 87.00 109 ARG A CA 1
ATOM 829 C C . ARG A 1 109 ? -24.824 -1.994 27.067 1.00 87.00 109 ARG A C 1
ATOM 831 O O . ARG A 1 109 ? -25.582 -1.737 27.986 1.00 87.00 109 ARG A O 1
ATOM 838 N N . LEU A 1 110 ? -24.649 -1.155 26.048 1.00 87.12 110 LEU A N 1
ATOM 839 C CA . LEU A 1 110 ? -25.306 0.156 25.960 1.00 87.12 110 LEU A CA 1
ATOM 840 C C . LEU A 1 110 ? -26.840 0.084 25.892 1.00 87.12 110 LEU A C 1
ATOM 842 O O . LEU A 1 110 ? -27.493 1.057 26.270 1.00 87.12 110 LEU A O 1
ATOM 846 N N . ARG A 1 111 ? -27.421 -1.034 25.436 1.00 88.06 111 ARG A N 1
ATOM 847 C CA . ARG A 1 111 ? -28.878 -1.261 25.470 1.00 88.06 111 ARG A CA 1
ATOM 848 C C . ARG A 1 111 ? -29.407 -1.655 26.849 1.00 88.06 111 ARG A C 1
ATOM 850 O O . ARG A 1 111 ? -30.612 -1.548 27.064 1.00 88.06 111 ARG A O 1
ATOM 857 N N . ALA A 1 112 ? -28.557 -2.111 27.770 1.00 89.44 112 ALA A N 1
ATOM 858 C CA . ALA A 1 112 ? -28.997 -2.445 29.118 1.00 89.44 112 ALA A CA 1
ATOM 859 C C . ALA A 1 112 ? -29.446 -1.178 29.871 1.00 89.44 112 ALA A C 1
ATOM 861 O O . ALA A 1 112 ? -28.772 -0.146 29.846 1.00 89.44 112 ALA A O 1
ATOM 862 N N . SER A 1 113 ? -30.586 -1.260 30.563 1.00 81.56 113 SER A N 1
ATOM 863 C CA . SER A 1 113 ? -31.162 -0.147 31.335 1.00 81.56 113 SER A CA 1
ATOM 864 C C . SER A 1 113 ? -30.304 0.277 32.527 1.00 81.56 113 SER A C 1
ATOM 866 O O . SER A 1 113 ? -30.404 1.416 32.974 1.00 81.56 113 SER A O 1
ATOM 868 N N . ASP A 1 114 ? -29.440 -0.617 33.008 1.00 88.19 114 ASP A N 1
ATOM 869 C CA . ASP A 1 114 ? -28.761 -0.496 34.302 1.00 88.19 114 ASP A CA 1
ATOM 870 C C . ASP A 1 114 ? -27.352 0.116 34.185 1.00 88.19 114 ASP A C 1
ATOM 872 O O . ASP A 1 114 ? -26.515 -0.046 35.074 1.00 88.19 114 ASP A O 1
ATOM 876 N N . LEU A 1 115 ? -27.047 0.800 33.075 1.00 90.12 115 LEU A N 1
ATOM 877 C CA . LEU A 1 115 ? -25.724 1.390 32.863 1.00 90.12 115 LEU A CA 1
ATOM 878 C C . LEU A 1 115 ? -25.494 2.647 33.691 1.00 90.12 115 LEU A C 1
ATOM 880 O O . LEU A 1 115 ? -26.260 3.607 33.614 1.00 90.12 115 LEU A O 1
ATOM 884 N N . THR A 1 116 ? -24.344 2.683 34.358 1.00 93.12 116 THR A N 1
ATOM 885 C CA . THR A 1 116 ? -23.824 3.897 34.988 1.00 93.12 116 THR A CA 1
ATOM 886 C C . THR A 1 116 ? -23.256 4.866 33.942 1.00 93.12 116 THR A C 1
ATOM 888 O O . THR A 1 116 ? -22.757 4.457 32.889 1.00 93.12 116 THR A O 1
ATOM 891 N N . ASP A 1 117 ? -23.279 6.168 34.236 1.00 90.94 117 ASP A N 1
ATOM 892 C CA . ASP A 1 117 ? -22.707 7.195 33.348 1.00 90.94 117 ASP A CA 1
ATOM 893 C C . ASP A 1 117 ? -21.200 6.997 33.118 1.00 90.94 117 ASP A C 1
ATOM 895 O O . ASP A 1 117 ? -20.684 7.260 32.029 1.00 90.94 117 ASP A O 1
ATOM 899 N N . LEU A 1 118 ? -20.494 6.470 34.123 1.00 92.38 118 LEU A N 1
ATOM 900 C CA . LEU A 1 118 ? -19.072 6.151 34.034 1.00 92.38 118 LEU A CA 1
ATOM 901 C C . LEU A 1 118 ? -18.802 4.994 33.055 1.00 92.38 118 LEU A C 1
ATOM 903 O O . LEU A 1 118 ? -17.884 5.092 32.241 1.00 92.38 118 LEU A O 1
ATOM 907 N N . GLU A 1 119 ? -19.625 3.939 33.072 1.00 91.12 119 GLU A N 1
ATOM 908 C CA . GLU A 1 119 ? -19.542 2.837 32.099 1.00 91.12 119 GLU A CA 1
ATOM 909 C C . GLU A 1 119 ? -19.821 3.325 30.673 1.00 91.12 119 GLU A C 1
ATOM 911 O O . GLU A 1 119 ? -19.096 2.966 29.741 1.00 91.12 119 GLU A O 1
ATOM 916 N N . ARG A 1 120 ? -20.821 4.198 30.490 1.00 91.44 120 ARG A N 1
ATOM 917 C CA . ARG A 1 120 ? -21.115 4.805 29.178 1.00 91.44 120 ARG A CA 1
ATOM 918 C C . ARG A 1 120 ? -19.922 5.590 28.645 1.00 91.44 120 ARG A C 1
ATOM 920 O O . ARG A 1 120 ? -19.551 5.419 27.482 1.00 91.44 120 ARG A O 1
ATOM 927 N N . TRP A 1 121 ? -19.303 6.414 29.492 1.00 91.75 121 TRP A N 1
ATOM 928 C CA . TRP A 1 121 ? -18.111 7.172 29.118 1.00 91.75 121 TRP A CA 1
ATOM 929 C C . TRP A 1 121 ? -16.936 6.253 28.762 1.00 91.75 121 TRP A C 1
ATOM 931 O O . TRP A 1 121 ? -16.272 6.473 27.749 1.00 91.75 121 TRP A O 1
ATOM 941 N N . GLN A 1 122 ? -16.705 5.189 29.535 1.00 93.69 122 GLN A N 1
ATOM 942 C CA . GLN A 1 122 ? -15.639 4.225 29.257 1.00 93.69 122 GLN A CA 1
ATOM 943 C C . GLN A 1 122 ? -15.838 3.531 27.902 1.00 93.69 122 GLN A C 1
ATOM 945 O O . GLN A 1 122 ? -14.890 3.436 27.120 1.00 93.69 122 GLN A O 1
ATOM 950 N N . ILE A 1 123 ? -17.066 3.100 27.589 1.00 92.12 123 ILE A N 1
ATOM 951 C CA . ILE A 1 123 ? -17.400 2.485 26.295 1.00 92.12 123 ILE A CA 1
ATOM 952 C C . ILE A 1 123 ? -17.155 3.477 25.148 1.00 92.12 123 ILE A C 1
ATOM 954 O O . ILE A 1 123 ? -16.506 3.137 24.158 1.00 92.12 123 ILE A O 1
ATOM 958 N N . GLN A 1 124 ? -17.610 4.725 25.282 1.00 91.81 124 GLN A N 1
ATOM 959 C CA . GLN A 1 124 ? -17.380 5.761 24.267 1.00 91.81 124 GLN A CA 1
ATOM 960 C C . GLN A 1 124 ? -15.885 6.073 24.078 1.00 91.81 124 GLN A C 1
ATOM 962 O O . GLN A 1 124 ? -15.413 6.203 22.944 1.00 91.81 124 GLN A O 1
ATOM 967 N N . SER A 1 125 ? -15.125 6.140 25.172 1.00 94.44 125 SER A N 1
ATOM 968 C CA . SER A 1 125 ? -13.674 6.344 25.152 1.00 94.44 125 SER A CA 1
ATOM 969 C C . SER A 1 125 ? -12.958 5.202 24.423 1.00 94.44 125 SER A C 1
ATOM 971 O O . SER A 1 125 ? -12.187 5.442 23.492 1.00 94.44 125 SER A O 1
ATOM 973 N N . ASN A 1 126 ? -13.290 3.949 24.748 1.00 92.88 126 ASN A N 1
ATOM 974 C CA . ASN A 1 126 ? -12.721 2.766 24.096 1.00 92.88 126 ASN A CA 1
ATOM 975 C C . ASN A 1 126 ? -13.045 2.701 22.596 1.00 92.88 126 ASN A C 1
ATOM 977 O O . ASN A 1 126 ? -12.184 2.325 21.793 1.00 92.88 126 ASN A O 1
ATOM 981 N N . ARG A 1 127 ? -14.259 3.098 22.198 1.00 91.38 127 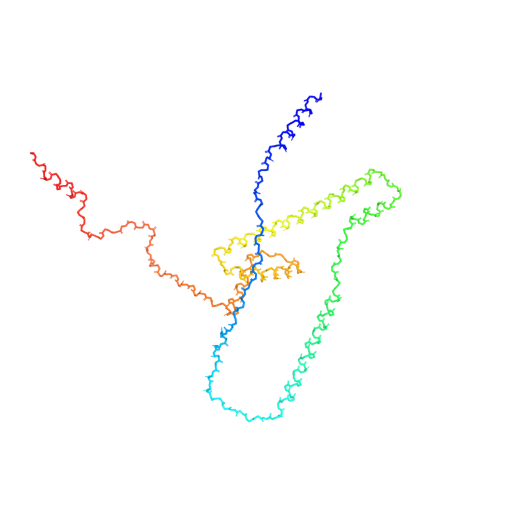ARG A N 1
ATOM 982 C CA . ARG A 1 127 ? -14.641 3.221 20.781 1.00 91.38 127 ARG A CA 1
ATOM 983 C C . ARG A 1 127 ? -13.795 4.259 20.062 1.00 91.38 127 ARG A C 1
ATOM 985 O O . ARG A 1 127 ? -13.241 3.972 19.006 1.00 91.38 127 ARG A O 1
ATOM 992 N N . THR A 1 128 ? -13.640 5.429 20.671 1.00 93.81 128 THR A N 1
ATOM 993 C CA . THR A 1 128 ? -12.840 6.522 20.107 1.00 93.81 128 THR A CA 1
ATOM 994 C C . THR A 1 128 ? -11.375 6.111 19.964 1.00 93.81 128 THR A C 1
ATOM 996 O O . THR A 1 128 ? -10.752 6.369 18.940 1.00 93.81 128 THR A O 1
ATOM 999 N N . LEU A 1 129 ? -10.820 5.400 20.949 1.00 94.31 129 LEU A N 1
ATOM 1000 C CA . LEU A 1 129 ? -9.450 4.890 20.884 1.00 94.31 129 LEU A CA 1
ATOM 1001 C C . LEU A 1 129 ? -9.246 3.870 19.756 1.00 94.31 129 LEU A C 1
ATOM 1003 O O . LEU A 1 129 ? -8.214 3.913 19.084 1.00 94.31 129 LEU A O 1
ATOM 1007 N N . ARG A 1 130 ? -10.203 2.962 19.534 1.00 92.00 130 ARG A N 1
ATOM 1008 C CA . ARG A 1 130 ? -10.138 1.998 18.422 1.00 92.00 130 ARG A CA 1
ATOM 1009 C C . ARG A 1 130 ? -10.274 2.680 17.067 1.00 92.00 130 ARG A C 1
ATOM 1011 O O . ARG A 1 130 ? -9.494 2.381 16.167 1.00 92.00 130 ARG A O 1
ATOM 1018 N N . GLU A 1 131 ? -11.198 3.627 16.951 1.00 92.75 131 GLU A N 1
ATOM 1019 C CA . GLU A 1 131 ? -11.363 4.437 15.745 1.00 92.75 131 GLU A CA 1
ATOM 1020 C C . GLU A 1 131 ? -10.075 5.203 15.416 1.00 92.75 131 GLU A C 1
ATOM 1022 O O . GLU A 1 131 ? -9.557 5.092 14.307 1.00 92.75 131 GLU A O 1
ATOM 1027 N N . ASN A 1 132 ? -9.485 5.881 16.405 1.00 95.75 132 ASN A N 1
ATOM 1028 C CA . ASN A 1 132 ? -8.232 6.618 16.237 1.00 95.75 132 ASN A CA 1
ATOM 1029 C C . ASN A 1 132 ? -7.071 5.704 15.828 1.00 95.75 132 ASN A C 1
ATOM 1031 O O . ASN A 1 132 ? -6.251 6.092 14.998 1.00 95.75 132 ASN A O 1
ATOM 1035 N N . LYS A 1 133 ? -6.992 4.484 16.378 1.00 95.19 133 LYS A N 1
ATOM 1036 C CA . LYS A 1 133 ? -5.993 3.493 15.948 1.00 95.19 133 LYS A CA 1
ATOM 1037 C C . LYS A 1 133 ? -6.190 3.098 14.487 1.00 95.19 133 LYS A C 1
ATOM 1039 O O . LYS A 1 133 ? -5.225 3.136 13.730 1.00 95.19 133 LYS A O 1
ATOM 1044 N N . ARG A 1 134 ? -7.425 2.794 14.074 1.00 93.62 134 ARG A N 1
ATOM 1045 C CA . ARG A 1 134 ? -7.734 2.452 12.677 1.00 93.62 134 ARG A CA 1
ATOM 1046 C C . ARG A 1 134 ? -7.376 3.596 11.728 1.00 93.62 134 ARG A C 1
ATOM 1048 O O . ARG A 1 134 ? -6.744 3.355 10.704 1.00 93.62 134 ARG A O 1
ATOM 1055 N N . GLN A 1 135 ? -7.730 4.829 12.088 1.00 94.81 135 GLN A N 1
ATOM 1056 C CA . GLN A 1 135 ? -7.395 6.022 11.306 1.00 94.81 135 GLN A CA 1
ATOM 1057 C C . GLN A 1 135 ? -5.881 6.249 11.226 1.00 94.81 135 GLN A C 1
ATOM 1059 O O . GLN A 1 135 ? -5.366 6.564 10.157 1.00 94.81 135 GLN A O 1
ATOM 1064 N N . ALA A 1 136 ? -5.146 6.042 12.322 1.00 96.31 136 ALA A N 1
ATOM 1065 C CA . ALA A 1 136 ? -3.688 6.155 12.325 1.00 96.31 136 ALA A CA 1
ATOM 1066 C C . ALA A 1 136 ? -3.021 5.088 11.438 1.00 96.31 136 ALA A C 1
ATOM 1068 O O . ALA A 1 136 ? -2.082 5.393 10.701 1.00 96.31 136 ALA A O 1
ATOM 1069 N N . GLU A 1 137 ? -3.514 3.849 11.471 1.00 95.62 137 GLU A N 1
ATOM 1070 C CA . GLU A 1 137 ? -3.042 2.769 10.598 1.00 95.62 137 GLU A CA 1
ATOM 1071 C C . GLU A 1 137 ? -3.343 3.056 9.122 1.00 95.62 137 GLU A C 1
ATOM 1073 O O . GLU A 1 137 ? -2.495 2.837 8.256 1.00 95.62 137 GLU A O 1
ATOM 1078 N N . GLU A 1 138 ? -4.529 3.581 8.821 1.00 94.44 138 GLU A N 1
ATOM 1079 C CA . GLU A 1 138 ? -4.899 4.003 7.472 1.00 94.44 138 GLU A CA 1
ATOM 1080 C C . GLU A 1 138 ? -4.022 5.156 6.972 1.00 94.44 138 GLU A C 1
ATOM 1082 O O . GLU A 1 138 ? -3.487 5.079 5.863 1.00 94.44 138 GLU A O 1
ATOM 1087 N N . ALA A 1 139 ? -3.791 6.168 7.809 1.00 95.62 139 ALA A N 1
ATOM 1088 C CA . ALA A 1 139 ? -2.906 7.283 7.495 1.00 95.62 139 ALA A CA 1
ATOM 1089 C C . ALA A 1 139 ? -1.466 6.815 7.236 1.00 95.62 139 ALA A C 1
ATOM 1091 O O . ALA A 1 139 ? -0.827 7.288 6.296 1.00 95.62 139 ALA A O 1
ATOM 1092 N N . LEU A 1 140 ? -0.962 5.849 8.014 1.00 95.94 140 LEU A N 1
ATOM 1093 C CA . LEU A 1 140 ? 0.352 5.243 7.784 1.00 95.94 140 LEU A CA 1
ATOM 1094 C C . LEU A 1 140 ? 0.424 4.513 6.441 1.00 95.94 140 LEU A C 1
ATOM 1096 O O . LEU A 1 140 ? 1.397 4.696 5.708 1.00 95.94 140 LEU A O 1
ATOM 1100 N N . ARG A 1 141 ? -0.600 3.723 6.093 1.00 92.38 141 ARG A N 1
ATOM 1101 C CA . ARG A 1 141 ? -0.668 3.052 4.783 1.00 92.38 141 ARG A CA 1
ATOM 1102 C C . ARG A 1 141 ? -0.687 4.065 3.640 1.00 92.38 141 ARG A C 1
ATOM 1104 O O . ARG A 1 141 ? 0.066 3.916 2.682 1.00 92.38 141 ARG A O 1
ATOM 1111 N N . HIS A 1 142 ? -1.477 5.128 3.769 1.00 93.12 142 HIS A N 1
ATOM 1112 C CA . HIS A 1 142 ? -1.519 6.200 2.777 1.00 93.12 142 HIS A CA 1
ATOM 1113 C C . HIS A 1 142 ? -0.165 6.919 2.649 1.00 93.12 142 HIS A C 1
ATOM 1115 O O . HIS A 1 142 ? 0.308 7.167 1.541 1.00 93.12 142 HIS A O 1
ATOM 1121 N N . ALA A 1 143 ? 0.505 7.211 3.766 1.00 95.94 143 ALA A N 1
ATOM 1122 C CA . ALA A 1 143 ? 1.823 7.844 3.755 1.00 95.94 143 ALA A CA 1
ATOM 1123 C C . ALA A 1 143 ? 2.885 6.968 3.065 1.00 95.94 143 ALA A C 1
ATOM 1125 O O . ALA A 1 143 ? 3.697 7.476 2.289 1.00 95.94 143 ALA A O 1
ATOM 1126 N N . GLN A 1 144 ? 2.861 5.653 3.306 1.00 94.38 144 GLN A N 1
ATOM 1127 C CA . GLN A 1 144 ? 3.733 4.695 2.619 1.00 94.38 144 GLN A CA 1
ATOM 1128 C C . GLN A 1 144 ? 3.466 4.672 1.110 1.00 94.38 144 GLN A C 1
ATOM 1130 O O . GLN A 1 144 ? 4.410 4.730 0.323 1.00 94.38 144 GLN A O 1
ATOM 1135 N N . ASP A 1 145 ? 2.195 4.667 0.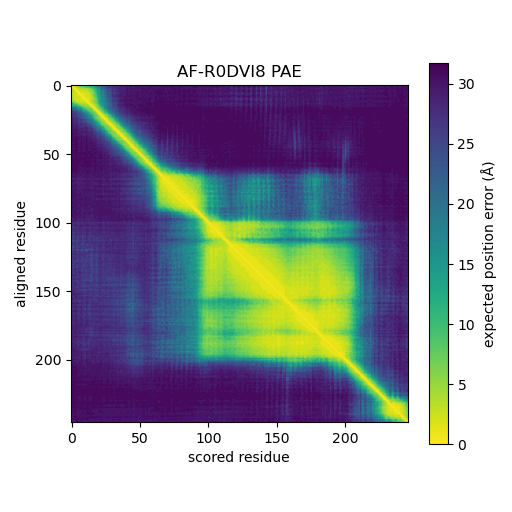708 1.00 93.44 145 ASP A N 1
ATOM 1136 C CA . ASP A 1 145 ? 1.792 4.678 -0.699 1.00 93.44 145 ASP A CA 1
ATOM 1137 C C . ASP A 1 145 ? 2.251 5.944 -1.437 1.00 93.44 145 ASP A C 1
ATOM 1139 O O . ASP A 1 145 ? 2.736 5.854 -2.569 1.00 93.44 145 ASP A O 1
ATOM 1143 N N . VAL A 1 146 ? 2.111 7.115 -0.807 1.00 95.25 146 VAL A N 1
ATOM 1144 C CA . VAL A 1 146 ? 2.572 8.397 -1.364 1.00 95.25 146 VAL A CA 1
ATOM 1145 C C . VAL A 1 146 ? 4.096 8.420 -1.475 1.00 95.25 146 VAL A C 1
ATOM 1147 O O . VAL A 1 146 ? 4.627 8.850 -2.500 1.00 95.25 146 VAL A O 1
ATOM 1150 N N . SER A 1 147 ? 4.798 7.918 -0.456 1.00 96.00 147 SER A N 1
ATOM 1151 C CA . SER A 1 147 ? 6.260 7.812 -0.464 1.00 96.00 147 SER A CA 1
ATOM 1152 C C . SER A 1 147 ? 6.758 6.917 -1.603 1.00 96.00 147 SER A C 1
ATOM 1154 O O . SER A 1 147 ? 7.612 7.338 -2.381 1.00 96.00 147 SER A O 1
ATOM 1156 N N . ASP A 1 148 ? 6.177 5.726 -1.776 1.00 95.56 148 ASP A N 1
ATOM 1157 C CA . ASP A 1 148 ? 6.528 4.805 -2.867 1.00 95.56 148 ASP A CA 1
ATOM 1158 C C . ASP A 1 148 ? 6.254 5.424 -4.249 1.00 95.56 148 ASP A C 1
ATOM 1160 O O . ASP A 1 148 ? 7.097 5.359 -5.148 1.00 95.56 148 ASP A O 1
ATOM 1164 N N . ARG A 1 149 ? 5.118 6.117 -4.411 1.00 94.44 149 ARG A N 1
ATOM 1165 C CA . ARG A 1 149 ? 4.808 6.845 -5.650 1.00 94.44 149 ARG A CA 1
ATOM 1166 C C . ARG A 1 149 ? 5.848 7.923 -5.951 1.00 94.44 149 ARG A C 1
ATOM 1168 O O . ARG A 1 149 ? 6.341 7.986 -7.077 1.00 94.44 149 ARG A O 1
ATOM 1175 N N . ALA A 1 150 ? 6.205 8.743 -4.965 1.00 95.50 150 ALA A N 1
ATOM 1176 C CA . ALA A 1 150 ? 7.202 9.800 -5.128 1.00 95.50 150 ALA A CA 1
ATOM 1177 C C . ALA A 1 150 ? 8.598 9.229 -5.430 1.00 95.50 150 ALA A C 1
ATOM 1179 O O . ALA A 1 150 ? 9.290 9.715 -6.327 1.00 95.50 150 ALA A O 1
ATOM 1180 N N . GLN A 1 151 ? 8.994 8.150 -4.748 1.00 94.69 151 GLN A N 1
ATOM 1181 C CA . GLN A 1 151 ? 10.253 7.451 -5.012 1.00 94.69 151 GLN A CA 1
ATOM 1182 C C . GLN A 1 151 ? 10.298 6.900 -6.440 1.00 94.69 151 GLN A C 1
ATOM 1184 O O . GLN A 1 151 ? 11.309 7.059 -7.127 1.00 94.69 151 GLN A O 1
ATOM 1189 N N . PHE A 1 152 ? 9.202 6.318 -6.927 1.00 95.31 152 PHE A N 1
ATOM 1190 C CA . PHE A 1 152 ? 9.122 5.832 -8.301 1.00 95.31 152 PHE A CA 1
ATOM 1191 C C . PHE A 1 152 ? 9.196 6.977 -9.324 1.00 95.31 152 PHE A C 1
ATOM 1193 O O . PHE A 1 152 ? 9.977 6.900 -10.274 1.00 95.31 152 PHE A O 1
ATOM 1200 N N . GLN A 1 153 ? 8.454 8.064 -9.095 1.00 93.75 153 GLN A N 1
ATOM 1201 C CA . GLN A 1 153 ? 8.431 9.234 -9.981 1.00 93.75 153 GLN A CA 1
ATOM 1202 C C . GLN A 1 153 ? 9.768 9.984 -10.021 1.00 93.75 153 GLN A C 1
ATOM 1204 O O . GLN A 1 153 ? 10.179 10.440 -11.086 1.00 93.75 153 GLN A O 1
ATOM 1209 N N . SER A 1 154 ? 10.504 10.061 -8.907 1.00 94.44 154 SER A N 1
ATOM 1210 C CA . SER A 1 154 ? 11.828 10.706 -8.888 1.00 94.44 154 SER A CA 1
ATOM 1211 C C . SER A 1 154 ? 12.831 10.039 -9.843 1.00 94.44 154 SER A C 1
ATOM 1213 O O . SER A 1 154 ? 13.713 10.699 -10.390 1.00 94.44 154 SER A O 1
ATOM 1215 N N . LYS A 1 155 ? 12.653 8.741 -10.128 1.00 94.06 155 LYS A N 1
ATOM 1216 C CA . LYS A 1 155 ? 13.478 7.974 -11.076 1.00 94.06 155 LYS A CA 1
ATOM 1217 C C . LYS A 1 155 ? 13.110 8.218 -12.547 1.00 94.06 155 LYS A C 1
ATOM 1219 O O . LYS A 1 155 ? 13.780 7.681 -13.425 1.00 94.06 155 LYS A O 1
ATOM 1224 N N . PHE A 1 156 ? 12.084 9.016 -12.854 1.00 93.38 156 PHE A N 1
ATOM 1225 C CA . PHE A 1 156 ? 11.696 9.301 -14.245 1.00 93.38 156 PHE A CA 1
ATOM 1226 C C . PHE A 1 156 ? 12.726 10.158 -14.979 1.00 93.38 156 PHE A C 1
ATOM 1228 O O . PHE A 1 156 ? 12.884 10.018 -16.188 1.00 93.38 156 PHE A O 1
ATOM 1235 N N . GLN A 1 157 ? 13.451 11.010 -14.249 1.00 90.12 157 GLN A N 1
ATOM 1236 C CA . GLN A 1 157 ? 14.504 11.846 -14.825 1.00 90.12 157 GLN A CA 1
ATOM 1237 C C . GLN A 1 157 ? 15.704 11.013 -15.292 1.00 90.12 157 GLN A C 1
ATOM 1239 O O . GLN A 1 157 ? 16.305 11.319 -16.317 1.00 90.12 157 GLN A O 1
ATOM 1244 N N . SER A 1 158 ? 16.050 9.951 -14.555 1.00 91.56 158 SER A N 1
ATOM 1245 C CA . SER A 1 158 ? 17.176 9.077 -14.894 1.00 91.56 158 SER A CA 1
ATOM 1246 C C . SER A 1 158 ? 16.809 7.995 -15.910 1.00 91.56 158 SER A C 1
ATOM 1248 O O . SER A 1 158 ? 17.649 7.621 -16.727 1.00 91.56 158 SER A O 1
ATOM 1250 N N . ASP A 1 159 ? 15.569 7.503 -15.891 1.00 88.56 159 ASP A N 1
ATOM 1251 C CA . ASP A 1 159 ? 15.076 6.503 -16.838 1.00 88.56 159 ASP A CA 1
ATOM 1252 C C . ASP A 1 159 ? 13.670 6.866 -17.354 1.00 88.56 159 ASP A C 1
ATOM 1254 O O . ASP A 1 159 ? 12.660 6.453 -16.769 1.00 88.56 159 ASP A O 1
ATOM 1258 N N . PRO A 1 160 ? 13.578 7.580 -18.496 1.00 89.62 160 PRO A N 1
ATOM 1259 C CA . PRO A 1 160 ? 12.304 7.957 -19.107 1.00 89.62 160 PRO A CA 1
ATOM 1260 C C . PRO A 1 160 ? 11.451 6.767 -19.555 1.00 89.62 160 PRO A C 1
ATOM 1262 O O . PRO A 1 160 ? 10.281 6.938 -19.882 1.00 89.62 160 PRO A O 1
ATOM 1265 N N . ARG A 1 161 ? 11.995 5.541 -19.599 1.00 87.81 161 ARG A N 1
ATOM 1266 C CA . ARG A 1 161 ? 11.180 4.358 -19.913 1.00 87.81 161 ARG A CA 1
ATOM 1267 C C . ARG A 1 161 ? 10.207 4.053 -18.784 1.00 87.81 161 ARG A C 1
ATOM 1269 O O . ARG A 1 161 ? 9.121 3.561 -19.069 1.00 87.81 161 ARG A O 1
ATOM 1276 N N . ARG A 1 162 ? 10.548 4.396 -17.536 1.00 91.94 162 ARG A N 1
ATOM 1277 C CA . ARG A 1 162 ? 9.696 4.172 -16.357 1.00 91.94 162 ARG A CA 1
ATOM 1278 C C . ARG A 1 162 ? 8.364 4.910 -16.446 1.00 91.94 162 ARG A C 1
ATOM 1280 O O . ARG A 1 162 ? 7.354 4.348 -16.034 1.00 91.94 162 ARG A O 1
ATOM 1287 N N . SER A 1 163 ? 8.333 6.105 -17.042 1.00 92.50 163 SER A N 1
ATOM 1288 C CA . SER A 1 163 ? 7.085 6.865 -17.201 1.00 92.50 163 SER A CA 1
ATOM 1289 C C . SER A 1 163 ? 6.072 6.134 -18.089 1.00 92.50 163 SER A C 1
ATOM 1291 O O . SER A 1 163 ? 4.891 6.114 -17.767 1.00 92.50 163 SER A O 1
ATOM 1293 N N . LYS A 1 164 ? 6.529 5.416 -19.128 1.00 91.31 164 LYS A N 1
ATOM 1294 C CA . LYS A 1 164 ? 5.669 4.602 -20.015 1.00 91.31 164 LYS A CA 1
ATOM 1295 C C . LYS A 1 164 ? 5.007 3.409 -19.315 1.00 91.31 164 LYS A C 1
ATOM 1297 O O . LYS A 1 164 ? 4.073 2.817 -19.855 1.00 91.31 164 LYS A O 1
ATOM 1302 N N . TYR A 1 165 ? 5.530 3.006 -18.158 1.00 93.69 165 TYR A N 1
ATOM 1303 C CA . TYR A 1 165 ? 4.973 1.926 -17.345 1.00 93.69 165 TYR A CA 1
ATOM 1304 C C . TYR A 1 165 ? 4.128 2.438 -16.182 1.00 93.69 165 TYR A C 1
ATOM 1306 O O . TYR A 1 165 ? 3.467 1.622 -15.554 1.00 93.69 165 TYR A O 1
ATOM 1314 N N . ALA A 1 166 ? 4.115 3.745 -15.897 1.00 93.88 166 ALA A N 1
ATOM 1315 C CA . ALA A 1 166 ? 3.446 4.297 -14.721 1.00 93.88 166 ALA A CA 1
ATOM 1316 C C . ALA A 1 166 ? 1.960 3.906 -14.661 1.00 93.88 166 ALA A C 1
ATOM 1318 O O . ALA A 1 166 ? 1.527 3.312 -13.677 1.00 93.88 166 ALA A O 1
ATOM 1319 N N . ASP A 1 167 ? 1.215 4.128 -15.746 1.00 94.50 167 ASP A N 1
ATOM 1320 C CA . ASP A 1 167 ? -0.219 3.813 -15.795 1.00 94.50 167 ASP A CA 1
ATOM 1321 C C . ASP A 1 167 ? -0.480 2.304 -15.705 1.00 94.50 167 ASP A C 1
ATOM 1323 O O . ASP A 1 167 ? -1.372 1.849 -14.990 1.00 94.50 167 ASP A O 1
ATOM 1327 N N . ARG A 1 168 ? 0.352 1.509 -16.389 1.00 94.31 168 ARG A N 1
ATOM 1328 C CA . ARG A 1 168 ? 0.287 0.042 -16.368 1.00 94.31 168 ARG A CA 1
ATOM 1329 C C . ARG A 1 168 ? 0.556 -0.526 -14.969 1.00 94.31 168 ARG A C 1
ATOM 1331 O O . ARG A 1 168 ? -0.106 -1.474 -14.555 1.00 94.31 168 ARG A O 1
ATOM 1338 N N . ILE A 1 169 ? 1.487 0.074 -14.229 1.00 95.62 169 ILE A N 1
ATOM 1339 C CA . ILE A 1 169 ? 1.805 -0.308 -12.851 1.00 95.62 169 ILE A CA 1
ATOM 1340 C C . ILE A 1 169 ? 0.644 0.031 -11.913 1.00 95.62 169 ILE A C 1
ATOM 1342 O O . ILE A 1 169 ? 0.298 -0.802 -11.084 1.00 95.62 169 ILE A O 1
ATOM 1346 N N . GLU A 1 170 ? 0.017 1.204 -12.040 1.00 94.06 170 GLU A N 1
ATOM 1347 C CA . GLU A 1 170 ? -1.128 1.583 -11.191 1.00 94.06 170 GLU A CA 1
ATOM 1348 C C . GLU A 1 170 ? -2.356 0.684 -11.439 1.00 94.06 170 GLU A C 1
ATOM 1350 O O . GLU A 1 170 ? -3.059 0.306 -10.496 1.00 94.06 170 GLU A O 1
ATOM 1355 N N . GLN A 1 171 ? -2.587 0.263 -12.687 1.00 95.44 171 GLN A N 1
ATOM 1356 C CA . GLN A 1 171 ? -3.629 -0.719 -13.022 1.00 95.44 171 GLN A CA 1
ATOM 1357 C C . GLN A 1 171 ? -3.363 -2.088 -12.374 1.00 95.44 171 GLN A C 1
ATOM 1359 O O . GLN A 1 171 ? -4.257 -2.668 -11.745 1.00 95.44 171 GLN A O 1
ATOM 1364 N N . GLU A 1 172 ? -2.132 -2.598 -12.475 1.00 94.25 172 GLU A N 1
ATOM 1365 C CA . GLU A 1 172 ? -1.765 -3.881 -11.864 1.00 94.25 172 GLU A CA 1
ATOM 1366 C C . GLU A 1 172 ? -1.786 -3.793 -10.331 1.00 94.25 172 GLU A C 1
ATOM 1368 O O . GLU A 1 172 ? -2.298 -4.689 -9.663 1.00 94.25 172 GLU A O 1
ATOM 1373 N N . LEU A 1 173 ? -1.323 -2.679 -9.758 1.00 94.69 173 LEU A N 1
ATOM 1374 C CA . LEU A 1 173 ? -1.364 -2.421 -8.320 1.00 94.69 173 LEU A CA 1
ATOM 1375 C C . LEU A 1 173 ? -2.804 -2.411 -7.794 1.00 94.69 173 LEU A C 1
ATOM 1377 O O . LEU A 1 173 ? -3.088 -3.012 -6.759 1.00 94.69 173 LEU A O 1
ATOM 1381 N N . THR A 1 174 ? -3.728 -1.788 -8.527 1.00 93.94 174 THR A N 1
ATOM 1382 C CA . THR A 1 174 ? -5.161 -1.807 -8.195 1.00 93.94 174 THR A CA 1
ATOM 1383 C C . THR A 1 174 ? -5.704 -3.236 -8.206 1.00 93.94 174 THR A C 1
ATOM 1385 O O . THR A 1 174 ? -6.410 -3.642 -7.282 1.00 93.94 174 THR A O 1
ATOM 1388 N N . THR A 1 175 ? -5.315 -4.032 -9.203 1.00 93.44 175 THR A N 1
ATOM 1389 C CA . THR A 1 175 ? -5.706 -5.446 -9.321 1.00 93.44 175 THR A CA 1
ATOM 1390 C C . THR A 1 175 ? -5.142 -6.295 -8.177 1.00 93.44 175 THR A C 1
ATOM 1392 O O . THR A 1 175 ? -5.842 -7.144 -7.624 1.00 93.44 175 THR A O 1
ATOM 1395 N N . LEU A 1 176 ? -3.896 -6.056 -7.764 1.00 91.75 176 LEU A N 1
ATOM 1396 C CA . LEU A 1 176 ? -3.277 -6.752 -6.632 1.00 91.75 176 LEU A CA 1
ATOM 1397 C C . LEU A 1 176 ? -3.928 -6.378 -5.300 1.00 91.75 176 LEU A C 1
ATOM 1399 O O . LEU A 1 176 ? -4.191 -7.266 -4.488 1.00 91.75 176 LEU A O 1
ATOM 1403 N N . ARG A 1 177 ? -4.289 -5.105 -5.106 1.00 90.88 177 ARG A N 1
ATOM 1404 C CA . ARG A 1 177 ? -5.005 -4.651 -3.902 1.00 90.88 177 ARG A CA 1
ATOM 1405 C C . ARG A 1 177 ? -6.385 -5.279 -3.781 1.00 90.88 177 ARG A C 1
ATOM 1407 O O . ARG A 1 177 ? -6.771 -5.674 -2.686 1.00 90.88 177 ARG A O 1
ATOM 1414 N N . GLN A 1 178 ? -7.095 -5.448 -4.897 1.00 89.94 178 GLN A N 1
ATOM 1415 C CA . GLN A 1 178 ? -8.356 -6.200 -4.918 1.00 89.94 178 GLN A CA 1
ATOM 1416 C C . GLN A 1 178 ? -8.166 -7.662 -4.481 1.00 89.94 178 GLN A C 1
ATOM 1418 O O . GLN A 1 178 ? -9.069 -8.251 -3.897 1.00 89.94 178 GLN A O 1
ATOM 1423 N N . ARG A 1 179 ? -6.980 -8.236 -4.716 1.00 91.62 179 ARG A N 1
ATOM 1424 C CA . ARG A 1 179 ? -6.586 -9.580 -4.256 1.00 91.62 179 ARG A CA 1
ATOM 1425 C C . ARG A 1 179 ? -5.976 -9.590 -2.846 1.00 91.62 179 ARG A C 1
ATOM 1427 O O . ARG A 1 179 ? -5.493 -10.631 -2.409 1.00 91.62 179 ARG A O 1
ATOM 1434 N N . GLY A 1 180 ? -5.961 -8.456 -2.142 1.00 88.56 180 GLY A N 1
ATOM 1435 C CA . GLY A 1 180 ? -5.374 -8.326 -0.805 1.00 88.56 180 GLY A CA 1
ATOM 1436 C C . GLY A 1 180 ? -3.841 -8.326 -0.778 1.00 88.56 180 GLY A C 1
ATOM 1437 O O . GLY A 1 180 ? -3.251 -8.489 0.287 1.00 88.56 180 GLY A O 1
ATOM 1438 N N . GLN A 1 181 ? -3.184 -8.151 -1.925 1.00 91.19 181 GLN A N 1
ATOM 1439 C CA . GLN A 1 181 ? -1.729 -8.063 -2.027 1.00 91.19 181 GLN A CA 1
ATOM 1440 C C . GLN A 1 181 ? -1.302 -6.608 -2.225 1.00 91.19 181 GLN A C 1
ATOM 1442 O O . GLN A 1 181 ? -1.933 -5.858 -2.969 1.00 91.19 181 GLN A O 1
ATOM 1447 N N . ASN A 1 182 ? -0.203 -6.211 -1.584 1.00 89.94 182 ASN A N 1
ATOM 1448 C CA . ASN A 1 182 ? 0.423 -4.915 -1.818 1.00 89.94 182 ASN A CA 1
ATOM 1449 C C . ASN A 1 182 ? 1.881 -5.137 -2.222 1.00 89.94 182 ASN A C 1
ATOM 1451 O O . ASN A 1 182 ? 2.632 -5.793 -1.500 1.00 89.94 182 ASN A O 1
ATOM 1455 N N . ALA A 1 183 ? 2.266 -4.617 -3.383 1.00 92.38 183 ALA A N 1
ATOM 1456 C CA . ALA A 1 183 ? 3.624 -4.698 -3.903 1.00 92.38 183 ALA A CA 1
ATOM 1457 C C . ALA A 1 183 ? 4.128 -3.278 -4.191 1.00 92.38 183 ALA A C 1
ATOM 1459 O O . ALA A 1 183 ? 3.352 -2.461 -4.690 1.00 92.38 183 ALA A O 1
ATOM 1460 N N . PRO A 1 184 ? 5.405 -2.965 -3.907 1.00 94.69 184 PRO A N 1
ATOM 1461 C CA . PRO A 1 184 ? 5.950 -1.648 -4.211 1.00 94.69 184 PRO A CA 1
ATOM 1462 C C . PRO A 1 184 ? 5.975 -1.425 -5.727 1.00 94.69 184 PRO A C 1
ATOM 1464 O O . PRO A 1 184 ? 6.254 -2.357 -6.496 1.00 94.69 184 PRO A O 1
ATOM 1467 N N . ARG A 1 185 ? 5.734 -0.185 -6.172 1.00 95.12 185 ARG A N 1
ATOM 1468 C CA . ARG A 1 185 ? 5.676 0.159 -7.608 1.00 95.12 185 ARG A CA 1
ATOM 1469 C C . ARG A 1 185 ? 6.949 -0.214 -8.352 1.00 95.12 185 ARG A C 1
ATOM 1471 O O . ARG A 1 185 ? 6.903 -0.622 -9.509 1.00 95.12 185 ARG A O 1
ATOM 1478 N N . GLU A 1 186 ? 8.093 -0.124 -7.683 1.00 94.44 186 GLU A N 1
ATOM 1479 C CA . GLU A 1 186 ? 9.370 -0.516 -8.271 1.00 94.44 186 GLU A CA 1
ATOM 1480 C C . GLU A 1 186 ? 9.470 -2.026 -8.550 1.00 94.44 186 GLU A C 1
ATOM 1482 O O . GLU A 1 186 ? 9.999 -2.416 -9.592 1.00 94.44 186 GLU A O 1
ATOM 1487 N N . ALA A 1 187 ? 8.925 -2.884 -7.683 1.00 94.94 187 ALA A N 1
ATOM 1488 C CA . ALA A 1 187 ? 8.890 -4.323 -7.951 1.00 94.94 187 ALA A CA 1
ATOM 1489 C C . ALA A 1 187 ? 7.974 -4.641 -9.140 1.00 94.94 187 ALA A C 1
ATOM 1491 O O . ALA A 1 187 ? 8.337 -5.445 -10.001 1.00 94.94 187 ALA A O 1
ATOM 1492 N N . LEU A 1 188 ? 6.829 -3.956 -9.229 1.00 95.12 188 LEU A N 1
ATOM 1493 C CA . LEU A 1 188 ? 5.915 -4.082 -10.364 1.00 95.12 188 LEU A CA 1
ATOM 1494 C C . LEU A 1 188 ? 6.563 -3.622 -11.669 1.00 95.12 188 LEU A C 1
ATOM 1496 O O . LEU A 1 188 ? 6.434 -4.307 -12.680 1.00 95.12 188 LEU A O 1
ATOM 1500 N N . TYR A 1 189 ? 7.336 -2.535 -11.644 1.00 95.19 189 TYR A N 1
ATOM 1501 C CA . TYR A 1 189 ? 8.105 -2.102 -12.808 1.00 95.19 189 TYR A CA 1
ATOM 1502 C C . TYR A 1 189 ? 9.041 -3.200 -13.325 1.00 95.19 189 TYR A C 1
ATOM 1504 O O . TYR A 1 189 ? 8.993 -3.533 -14.509 1.00 95.19 189 TYR A O 1
ATOM 1512 N N . TYR A 1 190 ? 9.868 -3.796 -12.459 1.00 94.62 190 TYR A N 1
ATOM 1513 C CA . TYR A 1 190 ? 10.792 -4.851 -12.891 1.00 94.62 190 TYR A CA 1
ATOM 1514 C C . TYR A 1 190 ? 10.067 -6.117 -13.350 1.00 94.62 190 TYR A C 1
ATOM 1516 O O . TYR A 1 190 ? 10.513 -6.756 -14.303 1.00 94.62 190 TYR A O 1
ATOM 1524 N N . PHE A 1 191 ? 8.938 -6.454 -12.727 1.00 94.12 191 PHE A N 1
ATOM 1525 C CA . PHE A 1 191 ? 8.097 -7.565 -13.161 1.00 94.12 191 PHE A CA 1
ATOM 1526 C C . PHE A 1 191 ? 7.532 -7.338 -14.571 1.00 94.12 191 PHE A C 1
ATOM 1528 O O . PHE A 1 191 ? 7.682 -8.199 -15.439 1.00 94.12 191 PHE A O 1
ATOM 1535 N N . MET A 1 192 ? 6.945 -6.166 -14.836 1.00 92.94 192 MET A N 1
ATOM 1536 C CA . MET A 1 192 ? 6.390 -5.828 -16.153 1.00 92.94 192 MET A CA 1
ATOM 1537 C C . MET A 1 192 ? 7.475 -5.714 -17.222 1.00 92.94 192 MET A C 1
ATOM 1539 O O . MET A 1 192 ? 7.289 -6.184 -18.342 1.00 92.94 192 MET A O 1
ATOM 1543 N N . LEU A 1 193 ? 8.628 -5.145 -16.870 1.00 92.38 193 LEU A N 1
ATOM 1544 C CA . LEU A 1 193 ? 9.781 -5.088 -17.761 1.00 92.38 193 LEU A CA 1
ATOM 1545 C C . LEU A 1 193 ? 10.282 -6.496 -18.109 1.00 92.38 193 LEU A C 1
ATOM 1547 O O . LEU A 1 193 ? 10.536 -6.787 -19.275 1.00 92.38 193 LEU A O 1
ATOM 1551 N N . GLY A 1 194 ? 10.399 -7.378 -17.114 1.00 91.88 194 GLY A N 1
ATOM 1552 C CA . GLY A 1 194 ? 10.778 -8.775 -17.320 1.00 91.88 194 GLY A CA 1
ATOM 1553 C C . GLY A 1 194 ? 9.784 -9.520 -18.210 1.00 91.88 194 GLY A C 1
ATOM 1554 O O . GLY A 1 194 ? 10.204 -10.244 -19.112 1.00 91.88 194 GLY A O 1
ATOM 1555 N N . LYS A 1 195 ? 8.481 -9.285 -18.016 1.00 92.31 195 LYS A N 1
ATOM 1556 C CA . LYS A 1 195 ? 7.413 -9.840 -18.856 1.00 92.31 195 LYS A CA 1
ATOM 1557 C C . LYS A 1 195 ? 7.526 -9.374 -20.309 1.00 92.31 195 LYS A C 1
ATOM 1559 O O . LYS A 1 195 ? 7.541 -10.210 -21.204 1.00 92.31 195 LYS A O 1
ATOM 1564 N N . ASP A 1 196 ? 7.690 -8.075 -20.551 1.00 90.31 196 ASP A N 1
ATOM 1565 C CA . ASP A 1 196 ? 7.815 -7.540 -21.914 1.00 90.31 196 ASP A CA 1
ATOM 1566 C C . ASP A 1 196 ? 9.107 -8.020 -22.618 1.00 90.31 196 ASP A C 1
ATOM 1568 O O . ASP A 1 196 ? 9.128 -8.177 -23.841 1.00 90.31 196 ASP A O 1
ATOM 1572 N N . ILE A 1 197 ? 10.185 -8.282 -21.865 1.00 90.50 197 ILE A N 1
ATOM 1573 C CA . ILE A 1 197 ? 11.411 -8.904 -22.396 1.00 90.50 197 ILE A CA 1
ATOM 1574 C C . ILE A 1 197 ? 11.168 -10.381 -22.740 1.00 90.50 197 ILE A C 1
ATOM 1576 O O . ILE A 1 197 ? 11.571 -10.829 -23.812 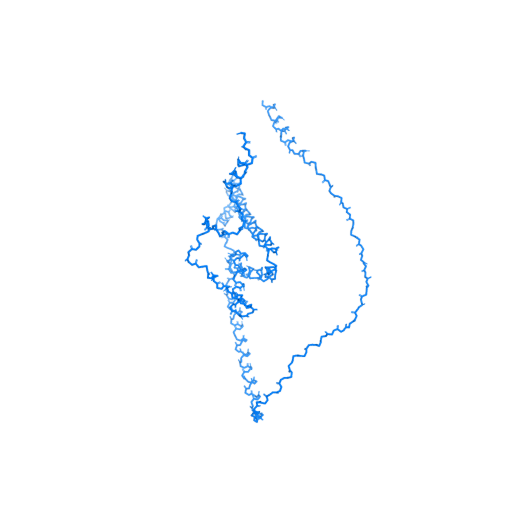1.00 90.50 197 ILE A O 1
ATOM 1580 N N . ALA A 1 198 ? 10.504 -11.134 -21.860 1.00 88.88 198 ALA A N 1
ATOM 1581 C CA . ALA A 1 198 ? 10.191 -12.547 -22.082 1.00 88.88 198 ALA A CA 1
ATOM 1582 C C . ALA A 1 198 ? 9.228 -12.753 -23.264 1.00 88.88 198 ALA A C 1
ATOM 1584 O O . ALA A 1 198 ? 9.380 -13.703 -24.026 1.00 88.88 198 ALA A O 1
ATOM 1585 N N . GLU A 1 199 ? 8.283 -11.833 -23.455 1.00 87.94 199 GLU A N 1
ATOM 1586 C CA . GLU A 1 199 ? 7.348 -11.818 -24.587 1.00 87.94 199 GLU A CA 1
ATOM 1587 C C . GLU A 1 199 ? 7.990 -11.321 -25.898 1.00 87.94 199 GLU A C 1
ATOM 1589 O O . GLU A 1 199 ? 7.314 -11.226 -26.920 1.00 87.94 199 GLU A O 1
ATOM 1594 N N . GLY A 1 200 ? 9.282 -10.969 -25.896 1.00 79.06 200 GLY A N 1
ATOM 1595 C CA . GLY A 1 200 ? 10.011 -10.518 -27.087 1.00 79.06 200 GLY A CA 1
ATOM 1596 C C . GLY A 1 200 ? 9.635 -9.117 -27.583 1.00 79.06 200 GLY A C 1
ATOM 1597 O O . GLY A 1 200 ? 10.225 -8.636 -28.552 1.00 79.06 200 GLY A O 1
ATOM 1598 N N . LYS A 1 201 ? 8.707 -8.427 -26.902 1.00 80.88 201 LYS A N 1
ATOM 1599 C CA . LYS A 1 201 ? 8.306 -7.038 -27.196 1.00 80.88 201 LYS A CA 1
ATOM 1600 C C . LYS A 1 201 ? 9.462 -6.060 -26.994 1.00 80.88 201 LYS A C 1
ATOM 1602 O O . LYS A 1 201 ? 9.541 -5.036 -27.669 1.00 80.88 201 LYS A O 1
ATOM 1607 N N . LEU A 1 202 ? 10.380 -6.385 -26.085 1.00 75.25 202 LEU A N 1
ATOM 1608 C CA . LEU A 1 202 ? 11.637 -5.671 -25.888 1.00 75.25 202 LEU A CA 1
ATOM 1609 C C . LEU A 1 202 ? 12.802 -6.610 -26.173 1.00 75.25 202 LEU A C 1
ATOM 1611 O O . LEU A 1 202 ? 13.027 -7.581 -25.453 1.00 75.25 202 LEU A O 1
ATOM 1615 N N . LYS A 1 203 ? 13.603 -6.282 -27.191 1.00 73.56 203 LYS A N 1
ATOM 1616 C CA . LYS A 1 203 ? 14.880 -6.966 -27.405 1.00 73.56 203 LYS A CA 1
ATOM 1617 C C . LYS A 1 203 ? 15.785 -6.677 -26.211 1.00 73.56 203 LYS A C 1
ATOM 1619 O O . LYS A 1 203 ? 16.156 -5.523 -25.972 1.00 73.56 203 LYS A O 1
ATOM 1624 N N . ALA A 1 204 ? 16.137 -7.719 -25.459 1.00 68.00 204 ALA A N 1
ATOM 1625 C CA . ALA A 1 204 ? 17.142 -7.616 -24.414 1.00 68.00 204 ALA A CA 1
ATOM 1626 C C . ALA A 1 204 ? 18.424 -7.060 -25.042 1.00 68.00 204 ALA A C 1
ATOM 1628 O O . ALA A 1 204 ? 18.952 -7.629 -25.999 1.00 68.00 204 ALA A O 1
ATOM 1629 N N . LYS A 1 205 ? 18.915 -5.923 -24.536 1.00 66.62 205 LYS A N 1
ATOM 1630 C CA . LYS A 1 205 ? 20.217 -5.419 -24.970 1.00 66.62 205 LYS A CA 1
ATOM 1631 C C . LYS A 1 205 ? 21.230 -6.479 -24.528 1.00 66.62 205 LYS A C 1
ATOM 1633 O O . LYS A 1 205 ? 21.275 -6.753 -23.325 1.00 66.62 205 LYS A O 1
ATOM 1638 N N . PRO A 1 206 ? 21.973 -7.119 -25.449 1.00 60.16 206 PRO A N 1
ATOM 1639 C CA . PRO A 1 206 ? 22.908 -8.163 -25.069 1.00 60.16 206 PRO A CA 1
ATOM 1640 C C . PRO A 1 206 ? 23.848 -7.568 -24.030 1.00 60.16 206 PRO A C 1
ATOM 1642 O O . PRO A 1 206 ? 24.404 -6.483 -24.231 1.00 60.16 206 PRO A O 1
ATOM 1645 N N . LYS A 1 207 ? 23.953 -8.236 -22.878 1.00 68.38 207 LYS A N 1
ATOM 1646 C CA . LYS A 1 207 ? 24.932 -7.866 -21.864 1.00 68.38 207 LYS A CA 1
ATOM 1647 C C . LYS A 1 207 ? 26.274 -7.935 -22.574 1.00 68.38 207 LYS A C 1
ATOM 1649 O O . LYS A 1 207 ? 26.645 -9.012 -23.034 1.00 68.38 207 LYS A O 1
ATOM 1654 N N . ALA A 1 208 ? 26.921 -6.780 -22.751 1.00 54.91 208 ALA A N 1
ATOM 1655 C CA . ALA A 1 208 ? 28.245 -6.740 -23.344 1.00 54.91 208 ALA A CA 1
ATOM 1656 C C . ALA A 1 208 ? 29.078 -7.794 -22.603 1.00 54.91 208 ALA A C 1
ATOM 1658 O O . ALA A 1 208 ? 29.017 -7.810 -21.362 1.00 54.91 208 ALA A O 1
ATOM 1659 N N . PRO A 1 209 ? 29.745 -8.719 -23.320 1.00 60.91 209 PRO A N 1
ATOM 1660 C CA . PRO A 1 209 ? 30.594 -9.697 -22.663 1.00 60.91 209 PRO A CA 1
ATOM 1661 C C . PRO A 1 209 ? 31.518 -8.924 -21.721 1.00 60.91 209 PRO A C 1
ATOM 1663 O O . PRO A 1 209 ? 31.907 -7.800 -22.070 1.00 60.91 209 PRO A O 1
ATOM 1666 N N . PRO A 1 210 ? 31.796 -9.443 -20.508 1.00 61.31 210 PRO A N 1
ATOM 1667 C CA . PRO A 1 210 ? 32.757 -8.792 -19.634 1.00 61.31 210 PRO A CA 1
ATOM 1668 C C . PRO A 1 210 ? 33.984 -8.535 -20.497 1.00 61.31 210 PRO A C 1
ATOM 1670 O O . PRO A 1 210 ? 34.488 -9.473 -21.111 1.00 61.31 210 PRO A O 1
ATOM 1673 N N . ALA A 1 211 ? 34.362 -7.261 -20.647 1.00 62.66 211 ALA A N 1
ATOM 1674 C CA . ALA A 1 211 ? 35.565 -6.915 -21.380 1.00 62.66 211 ALA A CA 1
ATOM 1675 C C . ALA A 1 211 ? 36.647 -7.854 -20.858 1.00 62.66 211 ALA A C 1
ATOM 1677 O O . ALA A 1 211 ? 36.773 -7.969 -19.634 1.00 62.66 211 ALA A O 1
ATOM 1678 N N . ASP A 1 212 ? 37.320 -8.575 -21.759 1.00 57.38 212 ASP A N 1
ATOM 1679 C CA . ASP A 1 212 ? 38.456 -9.428 -21.430 1.00 57.38 212 ASP A CA 1
ATOM 1680 C C . ASP A 1 212 ? 39.507 -8.529 -20.778 1.00 57.38 212 ASP A C 1
ATOM 1682 O O . ASP A 1 212 ? 40.382 -7.947 -21.417 1.00 57.38 212 ASP A O 1
ATOM 1686 N N . LEU A 1 213 ? 39.347 -8.323 -19.475 1.00 59.88 213 LEU A N 1
ATOM 1687 C CA . LEU A 1 213 ? 40.310 -7.691 -18.616 1.00 59.88 213 LEU A CA 1
ATOM 1688 C C . LEU A 1 213 ? 41.399 -8.746 -18.512 1.00 59.88 213 LEU A C 1
ATOM 1690 O O . LEU A 1 213 ? 41.143 -9.798 -17.913 1.00 59.88 213 LEU A O 1
ATOM 1694 N N . PRO A 1 214 ? 42.583 -8.524 -19.112 1.00 61.09 214 PRO A N 1
ATOM 1695 C CA . PRO A 1 214 ? 43.658 -9.488 -19.018 1.00 61.09 214 PRO A CA 1
ATOM 1696 C C . PRO A 1 214 ? 43.898 -9.744 -17.532 1.00 61.09 214 PRO A C 1
ATOM 1698 O O . PRO A 1 214 ? 44.222 -8.825 -16.770 1.00 61.09 214 PRO A O 1
ATOM 1701 N N . ARG A 1 215 ? 43.654 -10.992 -17.117 1.00 59.22 215 ARG A N 1
ATOM 1702 C CA . ARG A 1 215 ? 43.905 -11.501 -15.768 1.00 59.22 215 ARG A CA 1
ATOM 1703 C C . ARG A 1 215 ? 45.352 -11.152 -15.416 1.00 59.22 215 ARG A C 1
ATOM 1705 O O . ARG A 1 215 ? 46.275 -11.815 -15.872 1.00 59.22 215 ARG A O 1
ATOM 1712 N N . GLY A 1 216 ? 45.548 -10.068 -14.667 1.00 59.59 216 GLY A N 1
ATOM 1713 C CA . GLY A 1 216 ? 46.881 -9.593 -14.293 1.00 59.59 216 GLY A CA 1
ATOM 1714 C C . GLY A 1 216 ? 47.034 -8.086 -14.086 1.00 59.59 216 GLY A C 1
ATOM 1715 O O . GLY A 1 216 ? 47.976 -7.683 -13.409 1.00 59.59 216 GLY A O 1
ATOM 1716 N N . ARG A 1 217 ? 46.137 -7.226 -14.594 1.00 57.06 217 ARG A N 1
ATOM 1717 C CA . ARG A 1 217 ? 46.247 -5.778 -14.327 1.00 57.06 217 ARG A CA 1
ATOM 1718 C C . ARG A 1 217 ? 45.525 -5.413 -13.027 1.00 57.06 217 ARG A C 1
ATOM 1720 O O . ARG A 1 217 ? 44.321 -5.171 -13.017 1.00 57.06 217 ARG A O 1
ATOM 1727 N N . THR A 1 218 ? 46.263 -5.366 -11.922 1.00 57.22 218 THR A N 1
ATOM 1728 C CA . THR A 1 218 ? 45.779 -4.762 -10.675 1.00 57.22 218 THR A CA 1
ATOM 1729 C C . THR A 1 218 ? 45.568 -3.253 -10.889 1.00 57.22 218 THR A C 1
ATOM 1731 O O . THR A 1 218 ? 46.453 -2.575 -11.429 1.00 57.22 218 THR A O 1
ATOM 1734 N N . PRO A 1 219 ? 44.410 -2.683 -10.509 1.00 56.06 219 PRO A N 1
ATOM 1735 C CA . PRO A 1 219 ? 44.191 -1.246 -10.599 1.00 56.06 219 PRO A CA 1
ATOM 1736 C C . PRO A 1 219 ? 45.026 -0.579 -9.502 1.00 56.06 219 PRO A C 1
ATOM 1738 O O . PRO A 1 219 ? 44.662 -0.597 -8.332 1.00 56.06 219 PRO A O 1
ATOM 1741 N N . GLY A 1 220 ? 46.196 -0.058 -9.874 1.00 58.19 220 GLY A N 1
ATOM 1742 C CA . GLY A 1 220 ? 47.119 0.591 -8.938 1.00 58.19 220 GLY A CA 1
ATOM 1743 C C . GLY A 1 220 ? 48.595 0.228 -9.096 1.00 58.19 220 GLY A C 1
ATOM 1744 O O . GLY A 1 220 ? 49.419 0.792 -8.379 1.00 58.19 220 GLY A O 1
ATOM 1745 N N . ALA A 1 221 ? 48.965 -0.650 -10.035 1.00 52.00 221 ALA A N 1
ATOM 1746 C CA . ALA A 1 221 ? 50.371 -0.896 -10.357 1.00 52.00 221 ALA A CA 1
ATOM 1747 C C . ALA A 1 221 ? 50.993 0.331 -11.056 1.00 52.00 221 ALA A C 1
ATOM 1749 O O . ALA A 1 221 ? 50.965 0.474 -12.280 1.00 52.00 221 ALA A O 1
ATOM 1750 N N . LYS A 1 222 ? 51.533 1.249 -10.250 1.00 64.56 222 LYS A N 1
ATOM 1751 C CA . LYS A 1 222 ? 52.512 2.247 -10.679 1.00 64.56 222 LYS A CA 1
ATOM 1752 C C . LYS A 1 222 ? 53.790 1.504 -11.060 1.00 64.56 222 LYS A C 1
ATOM 1754 O O . LYS A 1 222 ? 54.505 1.134 -10.144 1.00 64.56 222 LYS A O 1
ATOM 1759 N N . THR A 1 223 ? 54.034 1.308 -12.356 1.00 57.47 223 THR A N 1
ATOM 1760 C CA . THR A 1 223 ? 55.353 1.308 -13.028 1.00 57.47 223 THR A CA 1
ATOM 1761 C C . THR A 1 223 ? 55.213 0.728 -14.439 1.00 57.47 223 THR A C 1
ATOM 1763 O O . THR A 1 223 ? 54.846 -0.427 -14.606 1.00 57.47 223 THR A O 1
ATOM 1766 N N . ASP A 1 224 ? 55.519 1.518 -15.468 1.00 46.72 224 ASP A N 1
ATOM 1767 C CA . ASP A 1 224 ? 56.749 1.272 -16.224 1.00 46.72 224 ASP A CA 1
ATOM 1768 C C . ASP A 1 224 ? 57.167 2.550 -16.960 1.00 46.72 224 ASP A C 1
ATOM 1770 O O . ASP A 1 224 ? 56.367 3.224 -17.614 1.00 46.72 224 ASP A O 1
ATOM 1774 N N . VAL A 1 225 ? 58.432 2.907 -16.780 1.00 55.69 225 VAL A N 1
ATOM 1775 C CA . VAL A 1 225 ? 59.092 4.032 -17.430 1.00 55.69 225 VAL A CA 1
ATOM 1776 C C . VAL A 1 225 ? 59.495 3.537 -18.812 1.00 55.69 225 VAL A C 1
ATOM 1778 O O . VAL A 1 225 ? 60.645 3.182 -19.054 1.00 55.69 225 VAL A O 1
ATOM 1781 N N . THR A 1 226 ? 58.555 3.533 -19.757 1.00 49.59 226 THR A N 1
ATOM 1782 C CA . THR A 1 226 ? 58.939 3.502 -21.169 1.00 49.59 226 THR A CA 1
ATOM 1783 C C . THR A 1 226 ? 59.518 4.863 -21.515 1.00 49.59 226 THR A C 1
ATOM 1785 O O . THR A 1 226 ? 58.808 5.830 -21.800 1.00 49.59 226 THR A O 1
ATOM 1788 N N . ALA A 1 227 ? 60.842 4.911 -21.403 1.00 53.91 227 ALA A N 1
ATOM 1789 C CA . ALA A 1 227 ? 61.732 5.963 -21.834 1.00 53.91 227 ALA A CA 1
ATOM 1790 C C . ALA A 1 227 ? 61.315 6.533 -23.197 1.00 53.91 227 ALA A C 1
ATOM 1792 O O . ALA A 1 227 ? 61.589 5.963 -24.251 1.00 53.91 227 ALA A O 1
ATOM 1793 N N . ARG A 1 228 ? 60.691 7.712 -23.179 1.00 51.34 228 ARG A N 1
ATOM 1794 C CA . ARG A 1 228 ? 60.620 8.580 -24.351 1.00 51.34 228 ARG A CA 1
ATOM 1795 C C . ARG A 1 228 ? 60.997 10.001 -23.947 1.00 51.34 228 ARG A C 1
ATOM 1797 O O . ARG A 1 228 ? 60.159 10.834 -23.633 1.00 51.34 228 ARG A O 1
ATOM 1804 N N . GLY A 1 229 ? 62.307 10.239 -23.939 1.00 58.69 229 GLY A N 1
ATOM 1805 C CA . GLY A 1 229 ? 62.879 11.539 -24.299 1.00 58.69 229 GLY A CA 1
ATOM 1806 C C . GLY A 1 229 ? 62.963 12.635 -23.235 1.00 58.69 229 GLY A C 1
ATOM 1807 O O . GLY A 1 229 ? 63.244 13.771 -23.598 1.00 58.69 229 GLY A O 1
ATOM 1808 N N . GLY A 1 230 ? 62.767 12.350 -21.948 1.00 62.22 230 GLY A N 1
ATOM 1809 C CA . GLY A 1 230 ? 62.967 13.340 -20.884 1.00 62.22 230 GLY A CA 1
ATOM 1810 C C . GLY A 1 230 ? 64.198 13.021 -20.045 1.00 62.22 230 GLY A C 1
ATOM 1811 O O . GLY A 1 230 ? 64.193 12.022 -19.336 1.00 62.22 230 GLY A O 1
ATOM 1812 N N . LYS A 1 231 ? 65.245 13.857 -20.090 1.00 67.81 231 LYS A N 1
ATOM 1813 C CA . LYS A 1 231 ? 66.394 13.739 -19.171 1.00 67.81 231 LYS A CA 1
ATOM 1814 C C . LYS A 1 231 ? 65.895 13.731 -17.721 1.00 67.81 231 LYS A C 1
ATOM 1816 O O . LYS A 1 231 ? 65.158 14.642 -17.325 1.00 67.81 231 LYS A O 1
ATOM 1821 N N . ASN A 1 232 ? 66.311 12.734 -16.942 1.00 72.25 232 ASN A N 1
ATOM 1822 C CA . ASN A 1 232 ? 65.922 12.605 -15.538 1.00 72.25 232 ASN A CA 1
ATOM 1823 C C . ASN A 1 232 ? 66.476 13.778 -14.715 1.00 72.25 232 ASN A C 1
ATOM 1825 O O . ASN A 1 232 ? 67.499 14.378 -15.050 1.00 72.25 232 ASN A O 1
ATOM 1829 N N . GLU A 1 233 ? 65.807 14.112 -13.614 1.00 68.88 233 GLU A N 1
ATOM 1830 C CA . GLU A 1 233 ? 66.125 15.282 -12.783 1.00 68.88 233 GLU A CA 1
ATOM 1831 C C . GLU A 1 233 ? 67.581 15.284 -12.279 1.00 68.88 233 GLU A C 1
ATOM 1833 O O . GLU A 1 233 ? 68.235 16.327 -12.235 1.00 68.88 233 GLU A O 1
ATOM 1838 N N . HIS A 1 234 ? 68.131 14.095 -12.028 1.00 71.81 234 HIS A N 1
ATOM 1839 C CA . HIS A 1 234 ? 69.530 13.894 -11.655 1.00 71.81 234 HIS A CA 1
ATOM 1840 C C . HIS A 1 234 ? 70.516 14.322 -12.760 1.00 71.81 234 HIS A C 1
ATOM 1842 O O . HIS A 1 234 ? 71.551 14.918 -12.470 1.00 71.81 234 HIS A O 1
ATOM 1848 N N . GLN A 1 235 ? 70.174 14.087 -14.033 1.00 74.88 235 GLN A N 1
ATOM 1849 C CA . GLN A 1 235 ? 70.976 14.506 -15.190 1.00 74.88 235 GLN A CA 1
ATOM 1850 C C . GLN A 1 235 ? 70.891 16.025 -15.400 1.00 74.88 235 GLN A C 1
ATOM 1852 O O . GLN A 1 235 ? 71.905 16.671 -15.642 1.00 74.88 235 GLN A O 1
ATOM 1857 N N . LYS A 1 236 ? 69.709 16.627 -15.196 1.00 76.12 236 LYS A N 1
ATOM 1858 C CA . LYS A 1 236 ? 69.531 18.094 -15.235 1.00 76.12 236 LYS A CA 1
ATOM 1859 C C . LYS A 1 236 ? 70.262 18.817 -14.098 1.00 76.12 236 LYS A C 1
ATOM 1861 O O . LYS A 1 236 ? 70.604 19.993 -14.230 1.00 76.12 236 LYS A O 1
ATOM 1866 N N . ARG A 1 237 ? 70.449 18.157 -12.950 1.00 73.88 237 ARG A N 1
ATOM 1867 C CA . ARG A 1 237 ? 71.239 18.685 -11.829 1.00 73.88 237 ARG A CA 1
ATOM 1868 C C . ARG A 1 237 ? 72.738 18.582 -12.113 1.00 73.88 237 ARG A C 1
ATOM 1870 O O . ARG A 1 237 ? 73.451 19.538 -11.839 1.00 73.88 237 ARG A O 1
ATOM 1877 N N . ALA A 1 238 ? 73.184 17.481 -12.718 1.00 78.31 238 ALA A N 1
ATOM 1878 C CA . ALA A 1 238 ? 74.569 17.317 -13.156 1.00 78.31 238 ALA A CA 1
ATOM 1879 C C . ALA A 1 238 ? 74.968 18.348 -14.228 1.00 78.31 238 ALA A C 1
ATOM 1881 O O . ALA A 1 238 ? 76.016 18.965 -14.098 1.00 78.31 238 ALA A O 1
ATOM 1882 N N . GLU A 1 239 ? 74.113 18.623 -15.221 1.00 78.19 239 GLU A 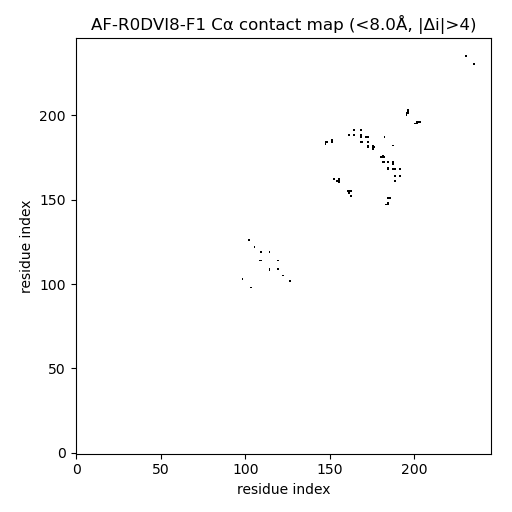N 1
ATOM 1883 C CA . GLU A 1 239 ? 74.373 19.667 -16.234 1.00 78.19 239 GLU A CA 1
ATOM 1884 C C . GLU A 1 239 ? 74.438 21.079 -15.628 1.00 78.19 239 GLU A C 1
ATOM 1886 O O . GLU A 1 239 ? 75.283 21.883 -16.015 1.00 78.19 239 GLU A O 1
ATOM 1891 N N . ARG A 1 240 ? 73.592 21.383 -14.633 1.00 73.69 240 ARG A N 1
ATOM 1892 C CA . ARG A 1 240 ? 73.666 22.662 -13.905 1.00 73.69 240 ARG A CA 1
ATOM 1893 C C . ARG A 1 240 ? 74.947 22.803 -13.090 1.00 73.69 240 ARG A C 1
ATOM 1895 O O . ARG A 1 240 ? 75.473 23.903 -13.016 1.00 73.69 240 ARG A O 1
ATOM 1902 N N . LEU A 1 241 ? 75.439 21.718 -12.494 1.00 75.62 241 LEU A N 1
ATOM 1903 C CA . LEU A 1 241 ? 76.699 21.729 -11.748 1.00 75.62 241 LEU A CA 1
ATOM 1904 C C . LEU A 1 241 ? 77.920 21.766 -12.678 1.00 75.62 241 LEU A C 1
ATOM 1906 O O . LEU A 1 241 ? 78.896 22.421 -12.348 1.00 75.62 241 LEU A O 1
ATOM 1910 N N . ALA A 1 242 ? 77.851 21.147 -13.860 1.00 71.38 242 ALA A N 1
ATOM 1911 C CA . ALA A 1 242 ? 78.928 21.191 -14.852 1.00 71.38 242 ALA A CA 1
ATOM 1912 C C . ALA A 1 242 ? 79.164 22.600 -15.432 1.00 71.38 242 ALA A C 1
ATOM 1914 O O . ALA A 1 242 ? 80.289 22.935 -15.788 1.00 71.38 242 ALA A O 1
ATOM 1915 N N . ASN A 1 243 ? 78.124 23.440 -15.487 1.00 63.16 243 ASN A N 1
ATOM 1916 C CA . ASN A 1 243 ? 78.229 24.839 -15.921 1.00 63.16 243 ASN A CA 1
ATOM 1917 C C . ASN A 1 243 ? 78.592 25.816 -14.788 1.00 63.16 243 ASN A C 1
ATOM 1919 O O . ASN A 1 243 ? 78.644 27.022 -15.019 1.00 63.16 243 ASN A O 1
ATOM 1923 N N . ILE A 1 244 ? 78.834 25.317 -13.574 1.00 66.06 244 ILE A N 1
ATOM 1924 C CA . ILE A 1 244 ? 79.304 26.101 -12.429 1.00 66.06 244 ILE A CA 1
ATOM 1925 C C . ILE A 1 244 ? 80.654 25.509 -12.010 1.00 66.06 244 ILE A C 1
ATOM 1927 O O . ILE A 1 244 ? 80.779 24.873 -10.969 1.00 66.06 244 ILE A O 1
ATOM 1931 N N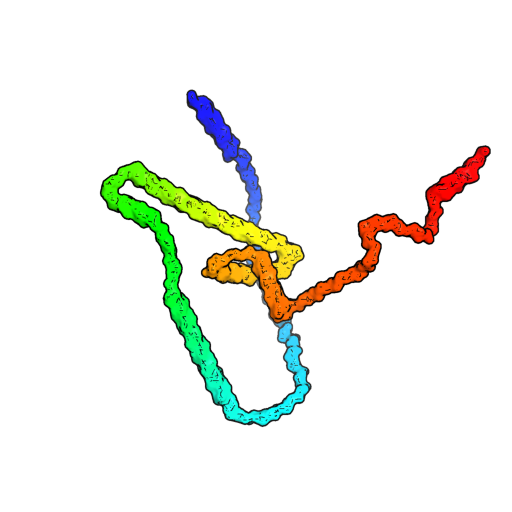 . ASN A 1 245 ? 81.662 25.684 -12.865 1.00 50.22 245 ASN A N 1
ATOM 1932 C CA . ASN A 1 245 ? 83.055 25.573 -12.444 1.00 50.22 245 ASN A CA 1
ATOM 1933 C C . ASN A 1 245 ? 83.504 26.952 -11.944 1.00 50.22 245 ASN A C 1
ATOM 1935 O O . ASN A 1 245 ? 83.558 27.907 -12.722 1.00 50.22 245 ASN A O 1
ATOM 1939 N N . ILE A 1 246 ? 83.786 27.019 -10.642 1.00 52.22 246 ILE A N 1
ATOM 1940 C CA . ILE A 1 246 ? 84.715 27.966 -10.014 1.00 52.22 246 ILE A CA 1
ATOM 1941 C C . ILE A 1 246 ? 86.060 27.250 -9.935 1.00 52.22 246 ILE A C 1
ATOM 1943 O O . ILE A 1 246 ? 86.040 26.057 -9.551 1.00 52.22 246 ILE A O 1
#

Sequence (246 aa):
MKKYASKLLRFLLARVVDDDAGDPPVDPPADIGALGDGSGDDLDDPIGDLVDDEPTPPVSARRGDDSRERLARLEAEVEAAKRYADNLRNSQPAPSPQADPEFQREEERLRASDLTDLERWQIQSNRTLRENKRQAEEALRHAQDVSDRAQFQSKFQSDPRRSKYADRIEQELTTLRQRGQNAPREALYYFMLGKDIAEGKLKAKPKAPPADLPRGRTPGAKTDVTARGGKNEHQKRAERLANINI

Mean predicted aligned error: 21.76 Å

pLDDT: mean 73.99, std 19.0, range [35.38, 96.31]

Nearest PDB structures (foldseek):
  9crw-assembly1_A  TM=3.253E-01  e=3.972E+00  Candida albicans
  8i7r-assembly1_F4  TM=2.129E-01  e=2.202E+00  Mus musculus
  9crw-assembly1_H  TM=2.887E-01  e=5.886E+00  Candida albicans